Protein AF-A0A7X9PAC6-F1 (afdb_monomer_lite)

Radius of gyration: 21.92 Å; chains: 1; bounding box: 49×32×66 Å

Structure (mmCIF, N/CA/C/O backbone):
data_AF-A0A7X9PAC6-F1
#
_entry.id   AF-A0A7X9PAC6-F1
#
loop_
_atom_site.group_PDB
_atom_site.id
_atom_site.type_symbol
_atom_site.label_atom_id
_atom_site.label_alt_id
_atom_site.label_comp_id
_atom_site.label_asym_id
_atom_site.label_entity_id
_atom_site.label_seq_id
_atom_site.pdbx_PDB_ins_code
_atom_site.Cartn_x
_atom_site.Cartn_y
_atom_site.Cartn_z
_atom_site.occupancy
_atom_site.B_iso_or_equiv
_atom_site.auth_seq_id
_atom_site.auth_comp_id
_atom_site.auth_asym_id
_atom_site.auth_atom_id
_atom_site.pdbx_PDB_model_num
ATOM 1 N N . MET A 1 1 ? -3.328 -12.808 -8.694 1.00 52.53 1 MET A N 1
ATOM 2 C CA . MET A 1 1 ? -3.619 -11.699 -7.755 1.00 52.53 1 MET A CA 1
ATOM 3 C C . MET A 1 1 ? -4.083 -12.254 -6.419 1.00 52.53 1 MET A C 1
ATOM 5 O O . MET A 1 1 ? -4.987 -13.086 -6.407 1.00 52.53 1 MET A O 1
ATOM 9 N N . ALA A 1 2 ? -3.505 -11.796 -5.308 1.00 55.00 2 ALA A N 1
ATOM 10 C CA . ALA A 1 2 ? -3.966 -12.183 -3.978 1.00 55.00 2 ALA A CA 1
ATOM 11 C C . ALA A 1 2 ? -5.420 -11.725 -3.746 1.00 55.00 2 ALA A C 1
ATOM 13 O O . ALA A 1 2 ? -5.762 -10.534 -3.833 1.00 55.00 2 ALA A O 1
ATOM 14 N N . LYS A 1 3 ? -6.304 -12.692 -3.481 1.00 56.88 3 LYS A N 1
ATOM 15 C CA . LYS A 1 3 ? -7.699 -12.419 -3.126 1.00 56.88 3 LYS A CA 1
ATOM 16 C C . LYS A 1 3 ? -7.725 -11.717 -1.770 1.00 56.88 3 LYS A C 1
ATOM 18 O O . LYS A 1 3 ? -7.035 -12.138 -0.847 1.00 56.88 3 LYS A O 1
ATOM 23 N N . ALA A 1 4 ? -8.503 -10.640 -1.664 1.00 60.81 4 ALA A N 1
ATOM 24 C CA . ALA A 1 4 ? -8.704 -9.981 -0.379 1.00 60.81 4 ALA A CA 1
ATOM 25 C C . ALA A 1 4 ? -9.343 -10.978 0.591 1.00 60.81 4 ALA A C 1
ATOM 27 O O . ALA A 1 4 ? -10.323 -11.640 0.233 1.00 60.81 4 ALA A O 1
ATOM 28 N N . LYS A 1 5 ? -8.803 -11.079 1.807 1.00 58.06 5 LYS A N 1
ATOM 29 C CA . LYS A 1 5 ? -9.433 -11.886 2.853 1.00 58.06 5 LYS A CA 1
ATOM 30 C C . LYS A 1 5 ? -10.821 -11.307 3.167 1.00 58.06 5 LYS A C 1
ATOM 32 O O . LYS A 1 5 ? -10.945 -10.072 3.223 1.00 58.06 5 LYS A O 1
ATOM 37 N N . PRO A 1 6 ? -11.849 -12.153 3.376 1.00 57.88 6 PRO A N 1
ATOM 38 C CA . PRO A 1 6 ? -13.162 -11.693 3.810 1.00 57.88 6 PRO A CA 1
ATOM 39 C C . PRO A 1 6 ? -13.023 -10.824 5.059 1.00 57.88 6 PRO A C 1
ATOM 41 O O . PRO A 1 6 ? -12.302 -11.187 5.987 1.00 57.88 6 PRO A O 1
ATOM 44 N N . ILE A 1 7 ? -13.690 -9.672 5.070 1.00 63.00 7 ILE A N 1
ATOM 45 C CA . ILE A 1 7 ? -13.701 -8.802 6.245 1.00 63.00 7 ILE A CA 1
ATOM 46 C C . ILE A 1 7 ? -14.843 -9.266 7.145 1.00 63.00 7 ILE A C 1
ATOM 48 O O . ILE A 1 7 ? -15.991 -9.257 6.695 1.00 63.00 7 ILE A O 1
ATOM 52 N N . PRO A 1 8 ? -14.574 -9.646 8.402 1.00 53.72 8 PRO A N 1
ATOM 53 C CA . PRO A 1 8 ? -15.640 -9.842 9.367 1.00 53.72 8 PRO A CA 1
ATOM 54 C C . PRO A 1 8 ? -16.297 -8.487 9.664 1.00 53.72 8 PRO A C 1
ATOM 56 O O . PRO A 1 8 ? -15.621 -7.539 10.052 1.00 53.72 8 PRO A O 1
ATOM 59 N N . ALA A 1 9 ? -17.612 -8.400 9.489 1.00 55.00 9 ALA A N 1
ATOM 60 C CA . ALA A 1 9 ? -18.411 -7.239 9.868 1.00 55.00 9 ALA A CA 1
ATOM 61 C C . ALA A 1 9 ? -19.485 -7.667 10.870 1.00 55.00 9 ALA A C 1
ATOM 63 O O . ALA A 1 9 ? -20.028 -8.771 10.775 1.00 55.00 9 ALA A O 1
ATOM 64 N N . CYS A 1 10 ? -19.808 -6.789 11.817 1.00 55.12 10 CYS A N 1
ATOM 65 C CA . CYS A 1 10 ? -20.882 -7.011 12.775 1.00 55.12 10 CYS A CA 1
ATOM 66 C C . CYS A 1 10 ? -21.942 -5.925 12.563 1.00 55.12 10 CYS A C 1
ATOM 68 O O . CYS A 1 10 ? -21.772 -4.821 13.074 1.00 55.12 10 CYS A O 1
ATOM 70 N N . PRO A 1 11 ? -23.045 -6.195 11.837 1.00 56.81 11 PRO A N 1
ATOM 71 C CA . PRO A 1 11 ? -24.046 -5.172 11.510 1.00 56.81 11 PRO A CA 1
ATOM 72 C C . PRO A 1 11 ? -24.658 -4.468 12.726 1.00 56.81 11 PRO A C 1
ATOM 74 O O . PRO A 1 11 ? -25.179 -3.368 12.605 1.00 56.81 11 PRO A O 1
ATOM 77 N N . SER A 1 12 ? -24.613 -5.105 13.896 1.00 52.19 12 SER A N 1
ATOM 78 C CA . SER A 1 12 ? -25.087 -4.527 15.152 1.00 52.19 12 SER A CA 1
ATOM 79 C C . SER A 1 12 ? -24.028 -3.705 15.899 1.00 52.19 12 SER A C 1
ATOM 81 O O . SER A 1 12 ? -24.381 -2.989 16.826 1.00 52.19 12 SER A O 1
ATOM 83 N N . ALA A 1 13 ? -22.745 -3.806 15.546 1.00 56.56 13 ALA A N 1
ATOM 84 C CA . ALA A 1 13 ? -21.683 -3.074 16.230 1.00 56.56 13 ALA A CA 1
ATOM 85 C C . ALA A 1 13 ? -21.656 -1.579 15.839 1.00 56.56 13 ALA A C 1
ATOM 87 O O . ALA A 1 13 ? -22.067 -1.228 14.728 1.00 56.56 13 ALA A O 1
ATOM 88 N N . PRO A 1 14 ? -21.130 -0.700 16.713 1.00 67.81 14 PRO A N 1
ATOM 89 C CA . PRO A 1 14 ? -20.920 0.712 16.396 1.00 67.81 14 PRO A CA 1
ATOM 90 C C . PRO A 1 14 ? -20.069 0.923 15.136 1.00 67.81 14 PRO A C 1
ATOM 92 O O . PRO A 1 14 ? -19.212 0.098 14.805 1.00 67.81 14 PRO A O 1
ATOM 95 N N . LEU A 1 15 ? -20.261 2.062 14.458 1.00 78.44 15 LEU A N 1
ATOM 96 C CA . LEU A 1 15 ? -19.534 2.403 13.228 1.00 78.44 15 LEU A CA 1
ATOM 97 C C . LEU A 1 15 ? -18.015 2.319 13.415 1.00 78.44 15 LEU A C 1
ATOM 99 O O . LEU A 1 15 ? -17.342 1.723 12.584 1.00 78.44 15 LEU A O 1
ATOM 103 N N . ALA A 1 16 ? -17.485 2.843 14.520 1.00 72.69 16 ALA A N 1
ATOM 104 C CA . ALA A 1 16 ? -16.049 2.834 14.779 1.00 72.69 16 ALA A CA 1
ATOM 105 C C . ALA A 1 16 ? -15.472 1.412 14.937 1.00 72.69 16 ALA A C 1
ATOM 107 O O . ALA A 1 16 ? -14.394 1.113 14.428 1.00 72.69 16 ALA A O 1
ATOM 108 N N . VAL A 1 17 ? -16.231 0.485 15.534 1.00 67.25 17 VAL A N 1
ATOM 109 C CA . VAL A 1 17 ? -15.859 -0.941 15.588 1.00 67.25 17 VAL A CA 1
ATOM 110 C C . VAL A 1 17 ? -15.871 -1.551 14.184 1.00 67.25 17 VAL A C 1
ATOM 112 O O . VAL A 1 17 ? -14.936 -2.251 13.800 1.00 67.25 17 VAL A O 1
ATOM 115 N N . ASN A 1 18 ? -16.901 -1.256 13.387 1.00 74.44 18 ASN A N 1
ATOM 116 C CA . ASN A 1 18 ? -17.000 -1.724 12.002 1.00 74.44 18 ASN A CA 1
ATOM 117 C C . ASN A 1 18 ? -15.999 -1.052 11.046 1.00 74.44 18 ASN A C 1
ATOM 119 O O . ASN A 1 18 ? -15.763 -1.590 9.967 1.00 74.44 18 ASN A O 1
ATOM 123 N N . ALA A 1 19 ? -15.389 0.068 11.437 1.00 83.81 19 ALA A N 1
ATOM 124 C CA . ALA A 1 19 ? -14.285 0.710 10.734 1.00 83.81 19 ALA A CA 1
ATOM 125 C C . ALA A 1 19 ? -12.938 0.051 11.061 1.00 83.81 19 ALA A C 1
ATOM 127 O O . ALA A 1 19 ? -12.156 -0.249 10.160 1.00 83.81 19 ALA A O 1
ATOM 128 N N . ALA A 1 20 ? -12.672 -0.238 12.338 1.00 78.50 20 ALA A N 1
ATOM 129 C CA . ALA A 1 20 ? -11.392 -0.793 12.771 1.00 78.50 20 ALA A CA 1
ATOM 130 C C . ALA A 1 20 ? -11.073 -2.141 12.103 1.00 78.50 20 ALA A C 1
ATOM 132 O O . ALA A 1 20 ? -9.964 -2.354 11.614 1.00 78.50 20 ALA A O 1
ATOM 133 N N . LEU A 1 21 ? -12.057 -3.041 12.019 1.00 74.50 21 LEU A N 1
ATOM 134 C CA . LEU A 1 21 ? -11.884 -4.382 11.445 1.00 74.50 21 LEU A CA 1
ATOM 135 C C . LEU A 1 21 ? -11.356 -4.375 9.994 1.00 74.50 21 LEU A C 1
ATOM 137 O O . LEU A 1 21 ? -10.319 -4.999 9.744 1.00 74.50 21 LEU A O 1
ATOM 141 N N . PRO A 1 22 ? -12.005 -3.698 9.023 1.00 81.88 22 PRO A N 1
ATOM 142 C CA . PRO A 1 22 ? -11.507 -3.633 7.655 1.00 81.88 22 PRO A CA 1
ATOM 143 C C . PRO A 1 22 ? -10.159 -2.917 7.553 1.00 81.88 22 PRO A C 1
ATOM 145 O O . PRO A 1 22 ? -9.313 -3.380 6.790 1.00 81.88 22 PRO A O 1
ATOM 148 N N . ILE A 1 23 ? -9.926 -1.840 8.313 1.00 86.38 23 ILE A N 1
ATOM 149 C CA . ILE A 1 23 ? -8.649 -1.107 8.281 1.00 86.38 23 ILE A CA 1
ATOM 150 C C . ILE A 1 23 ? -7.503 -2.027 8.693 1.00 86.38 23 ILE A C 1
ATOM 152 O O . ILE A 1 23 ? -6.518 -2.157 7.968 1.00 86.38 23 ILE A O 1
ATOM 156 N N . LEU A 1 24 ? -7.651 -2.717 9.824 1.00 79.31 24 LEU A N 1
ATOM 157 C CA . LEU A 1 24 ? -6.618 -3.593 10.367 1.00 79.31 24 LEU A CA 1
ATOM 158 C C . LEU A 1 24 ? -6.384 -4.814 9.473 1.00 79.31 24 LEU A C 1
ATOM 160 O O . LEU A 1 24 ? -5.238 -5.194 9.233 1.00 79.31 24 LEU A O 1
ATOM 164 N N . ALA A 1 25 ? -7.452 -5.390 8.912 1.00 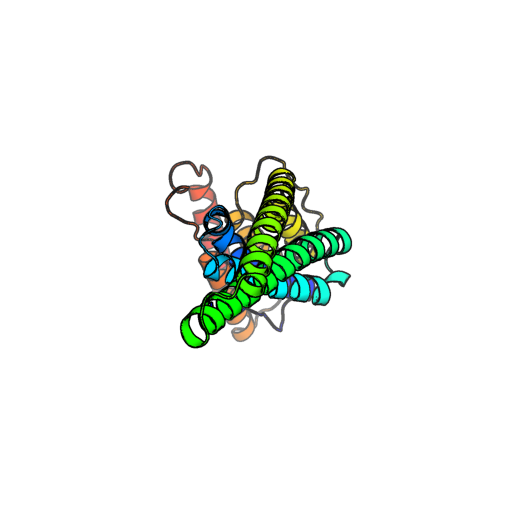77.50 25 ALA A N 1
ATOM 165 C CA . ALA A 1 25 ? -7.338 -6.479 7.947 1.00 77.50 25 ALA A CA 1
ATOM 166 C C . ALA A 1 25 ? -6.590 -6.043 6.675 1.00 77.50 25 ALA A C 1
ATOM 168 O O . ALA A 1 25 ? -5.730 -6.770 6.183 1.00 77.50 25 ALA A O 1
ATOM 169 N N . ARG A 1 26 ? -6.880 -4.847 6.145 1.00 85.75 26 ARG A N 1
ATOM 170 C CA . ARG A 1 26 ? -6.192 -4.314 4.958 1.00 85.75 26 ARG A CA 1
ATOM 171 C C . ARG A 1 26 ? -4.755 -3.903 5.233 1.00 85.75 26 ARG A C 1
ATOM 173 O O . ARG A 1 26 ? -3.909 -4.101 4.366 1.00 85.75 26 ARG A O 1
ATOM 180 N N . LEU A 1 27 ? -4.476 -3.391 6.426 1.00 85.00 27 LEU A N 1
ATOM 181 C CA . LEU A 1 27 ? -3.117 -3.115 6.869 1.00 85.00 27 LEU A CA 1
ATOM 182 C C . LEU A 1 27 ? -2.310 -4.414 6.938 1.00 85.00 27 LEU A C 1
ATOM 184 O O . LEU A 1 27 ? -1.235 -4.483 6.357 1.00 85.00 27 LEU A O 1
ATOM 188 N N . SER A 1 28 ? -2.854 -5.463 7.560 1.00 76.75 28 SER A N 1
ATOM 189 C CA . SER A 1 28 ? -2.221 -6.789 7.599 1.00 76.75 28 SER A CA 1
ATOM 190 C C . SER A 1 28 ? -1.965 -7.351 6.195 1.00 76.75 28 SER A C 1
ATOM 192 O O . SER A 1 28 ? -0.854 -7.796 5.911 1.00 76.75 28 SER A O 1
ATOM 194 N N . ASP A 1 29 ? -2.948 -7.268 5.290 1.00 80.44 29 ASP A N 1
ATOM 195 C CA . ASP A 1 29 ? -2.789 -7.724 3.903 1.00 80.44 29 ASP A CA 1
ATOM 196 C C . ASP A 1 29 ? -1.656 -6.982 3.169 1.00 80.44 29 ASP A C 1
ATOM 198 O O . ASP A 1 29 ? -0.958 -7.589 2.363 1.00 80.44 29 ASP A O 1
ATOM 202 N N . MET A 1 30 ? -1.469 -5.683 3.423 1.00 85.75 30 MET A N 1
ATOM 203 C CA . MET A 1 30 ? -0.379 -4.900 2.831 1.00 85.75 30 MET A CA 1
ATOM 204 C C . MET A 1 30 ? 0.979 -5.230 3.464 1.00 85.75 30 MET A C 1
ATOM 206 O O . MET A 1 30 ? 1.961 -5.396 2.744 1.00 85.75 30 MET A O 1
ATOM 210 N N . LEU A 1 31 ? 1.036 -5.362 4.793 1.00 82.88 31 LEU A N 1
ATOM 211 C CA . LEU A 1 31 ? 2.271 -5.664 5.526 1.00 82.88 31 LEU A CA 1
ATOM 212 C C . LEU A 1 31 ? 2.820 -7.059 5.230 1.00 82.88 31 LEU A C 1
ATOM 214 O O . LEU A 1 31 ? 4.025 -7.258 5.338 1.00 82.88 31 LEU A O 1
ATOM 218 N N . ALA A 1 32 ? 1.980 -7.993 4.779 1.00 80.44 32 ALA A N 1
ATOM 219 C CA . ALA A 1 32 ? 2.418 -9.309 4.318 1.00 80.44 32 ALA A CA 1
ATOM 220 C C . ALA A 1 32 ? 3.453 -9.254 3.174 1.00 80.44 32 ALA A C 1
ATOM 222 O O . ALA A 1 32 ? 4.149 -10.237 2.939 1.00 80.44 32 ALA A O 1
ATOM 223 N N . TYR A 1 33 ? 3.567 -8.120 2.472 1.00 86.69 33 TYR A N 1
ATOM 224 C CA . TYR A 1 33 ? 4.558 -7.909 1.415 1.00 86.69 33 TYR A CA 1
ATOM 225 C C . TYR A 1 33 ? 5.802 -7.139 1.879 1.00 86.69 33 TYR A C 1
ATOM 227 O O . TYR A 1 33 ? 6.722 -6.988 1.084 1.00 86.69 33 TYR A O 1
ATOM 235 N N . SER A 1 34 ? 5.862 -6.665 3.131 1.00 82.00 34 SER A N 1
ATOM 236 C CA . SER A 1 34 ? 6.892 -5.726 3.615 1.00 82.00 34 SER A CA 1
ATOM 237 C C . SER A 1 34 ? 8.328 -6.205 3.381 1.00 82.00 34 SER A C 1
ATOM 239 O O . SER A 1 34 ? 9.183 -5.407 3.000 1.00 82.00 34 SER A O 1
ATOM 241 N N . ASP A 1 35 ? 8.596 -7.497 3.575 1.00 80.50 35 ASP A N 1
ATOM 242 C CA . ASP A 1 35 ? 9.931 -8.061 3.343 1.00 80.50 35 ASP A CA 1
ATOM 243 C C . ASP A 1 35 ? 10.153 -8.440 1.880 1.00 80.50 35 ASP A C 1
ATOM 245 O O . ASP A 1 35 ? 11.256 -8.292 1.357 1.00 80.50 35 ASP A O 1
ATOM 249 N N . LEU A 1 36 ? 9.092 -8.867 1.192 1.00 84.75 36 LEU A N 1
ATOM 250 C CA . LEU A 1 36 ? 9.145 -9.272 -0.213 1.00 84.75 36 LEU A CA 1
ATOM 251 C C . LEU A 1 36 ? 9.497 -8.095 -1.127 1.00 84.75 36 LEU A C 1
ATOM 253 O O . LEU A 1 36 ? 10.258 -8.257 -2.076 1.00 84.75 36 LEU A O 1
ATOM 257 N N . VAL A 1 37 ? 8.991 -6.900 -0.818 1.00 86.88 37 VAL A N 1
ATOM 258 C CA . VAL A 1 37 ? 9.238 -5.690 -1.617 1.00 86.88 37 VAL A CA 1
ATOM 259 C C . VAL A 1 37 ? 10.625 -5.083 -1.430 1.00 86.88 37 VAL A C 1
ATOM 261 O O . VAL A 1 37 ? 10.911 -4.068 -2.055 1.00 86.88 37 VAL A O 1
ATOM 264 N N . ARG A 1 38 ? 11.484 -5.675 -0.585 1.00 91.00 38 ARG A N 1
ATOM 265 C CA . ARG A 1 38 ? 12.899 -5.283 -0.463 1.00 91.00 38 ARG A CA 1
ATOM 266 C C . ARG A 1 38 ? 13.762 -5.837 -1.596 1.00 91.00 38 ARG A C 1
ATOM 268 O O . ARG A 1 38 ? 14.878 -5.354 -1.792 1.00 91.00 38 ARG A O 1
ATOM 275 N N . ASP A 1 39 ? 13.253 -6.815 -2.340 1.00 90.81 39 ASP A N 1
ATOM 276 C CA . ASP A 1 39 ? 13.892 -7.358 -3.533 1.00 90.81 39 ASP A CA 1
ATOM 277 C C . ASP A 1 39 ? 13.277 -6.723 -4.801 1.00 90.81 39 ASP A C 1
ATOM 279 O O . ASP A 1 39 ? 12.116 -6.998 -5.130 1.00 90.81 39 ASP A O 1
ATOM 283 N N . PRO A 1 40 ? 14.034 -5.901 -5.556 1.00 90.06 40 PRO A N 1
ATOM 284 C CA . PRO A 1 40 ? 13.522 -5.236 -6.752 1.00 90.06 40 PRO A CA 1
ATOM 285 C C . PRO A 1 40 ? 13.128 -6.208 -7.870 1.00 90.06 40 PRO A C 1
ATOM 287 O O . PRO A 1 40 ? 12.382 -5.800 -8.762 1.00 90.06 40 PRO A O 1
ATOM 290 N N . ALA A 1 41 ? 13.597 -7.461 -7.853 1.00 90.12 41 ALA A N 1
ATOM 291 C CA . ALA A 1 41 ? 13.238 -8.473 -8.846 1.00 90.12 41 ALA A CA 1
ATOM 292 C C . ALA A 1 41 ? 11.830 -9.056 -8.621 1.00 90.12 41 ALA A C 1
ATOM 294 O O . ALA A 1 41 ? 11.264 -9.696 -9.511 1.00 90.12 41 ALA A O 1
ATOM 295 N N . ARG A 1 42 ? 11.215 -8.811 -7.457 1.00 92.75 42 ARG A N 1
ATOM 296 C CA . ARG A 1 42 ? 9.877 -9.303 -7.093 1.00 92.75 42 ARG A CA 1
ATOM 297 C C . ARG A 1 42 ? 8.754 -8.442 -7.681 1.00 92.75 42 ARG A C 1
ATOM 299 O O . ARG A 1 42 ? 7.864 -7.978 -6.972 1.00 92.75 42 ARG A O 1
ATOM 306 N N . VAL A 1 43 ? 8.753 -8.266 -9.003 1.00 93.12 43 VAL A N 1
ATOM 307 C CA . VAL A 1 43 ? 7.779 -7.445 -9.757 1.00 93.12 43 VAL A CA 1
ATOM 308 C C . VAL A 1 43 ? 6.323 -7.775 -9.394 1.00 93.12 43 VAL A C 1
ATOM 310 O O . VAL A 1 43 ? 5.505 -6.889 -9.147 1.00 93.12 43 VAL A O 1
ATOM 313 N N . GLN A 1 44 ? 5.985 -9.065 -9.306 1.00 93.25 44 GLN A N 1
ATOM 314 C CA . GLN A 1 44 ? 4.622 -9.503 -8.980 1.00 93.25 44 GLN A CA 1
ATOM 315 C C . GLN A 1 44 ? 4.221 -9.199 -7.529 1.00 93.25 44 GLN A C 1
ATOM 317 O O . GLN A 1 44 ? 3.047 -8.915 -7.265 1.00 93.25 44 GLN A O 1
ATOM 322 N N . ASP A 1 45 ? 5.170 -9.228 -6.591 1.00 92.94 45 ASP A N 1
ATOM 323 C CA . ASP A 1 45 ? 4.914 -8.902 -5.186 1.00 92.94 45 ASP A CA 1
ATOM 324 C C . ASP A 1 45 ? 4.793 -7.384 -4.991 1.00 92.94 45 ASP A C 1
ATOM 326 O O . ASP A 1 45 ? 3.884 -6.945 -4.291 1.00 92.94 45 ASP A O 1
ATOM 330 N N . LEU A 1 46 ? 5.595 -6.573 -5.697 1.00 94.62 46 LEU A N 1
ATOM 331 C CA . LEU A 1 46 ? 5.436 -5.110 -5.760 1.00 94.62 46 LEU A CA 1
ATOM 332 C C . LEU A 1 46 ? 4.054 -4.718 -6.305 1.00 94.62 46 LEU A C 1
ATOM 334 O O . LEU A 1 46 ? 3.330 -3.925 -5.696 1.00 94.62 46 LEU A O 1
ATOM 338 N N . HIS A 1 47 ? 3.627 -5.343 -7.406 1.00 95.12 47 HIS A N 1
ATOM 339 C CA . HIS A 1 47 ? 2.283 -5.153 -7.951 1.00 95.12 47 HIS A CA 1
ATOM 340 C C . HIS A 1 47 ? 1.184 -5.599 -6.967 1.00 95.12 47 HIS A C 1
ATOM 342 O O . HIS A 1 47 ? 0.156 -4.932 -6.809 1.00 95.12 47 HIS A O 1
ATOM 348 N N . SER A 1 48 ? 1.394 -6.711 -6.258 1.00 93.38 48 SER A N 1
ATOM 349 C CA . SER A 1 48 ? 0.440 -7.207 -5.260 1.00 93.38 48 SER A CA 1
ATOM 350 C C . SER A 1 48 ? 0.344 -6.284 -4.041 1.00 93.38 48 SER A C 1
ATOM 352 O O . SER A 1 48 ? -0.770 -5.988 -3.591 1.00 93.38 48 SER A O 1
ATOM 354 N N . MET A 1 49 ? 1.471 -5.745 -3.567 1.00 94.81 49 MET A N 1
ATOM 355 C CA . MET A 1 49 ? 1.513 -4.726 -2.519 1.00 94.81 49 MET A CA 1
ATOM 356 C C . MET A 1 49 ? 0.793 -3.454 -2.960 1.00 94.81 49 MET A C 1
ATOM 358 O O . MET A 1 49 ? 0.006 -2.913 -2.186 1.00 94.81 49 MET A O 1
ATOM 362 N N . ARG A 1 50 ? 0.967 -3.007 -4.212 1.00 96.50 50 ARG A N 1
ATOM 363 C CA . ARG A 1 50 ? 0.229 -1.860 -4.765 1.00 96.50 50 ARG A CA 1
ATOM 364 C C . ARG A 1 50 ? -1.282 -2.052 -4.652 1.00 96.50 50 ARG A C 1
ATOM 366 O O . ARG A 1 50 ? -1.998 -1.154 -4.206 1.00 96.50 50 ARG A O 1
ATOM 373 N N . ILE A 1 51 ? -1.783 -3.230 -5.026 1.00 95.88 51 ILE A N 1
ATOM 374 C CA . ILE A 1 51 ? -3.211 -3.559 -4.916 1.00 95.88 51 ILE A CA 1
ATOM 375 C C . ILE A 1 51 ? -3.657 -3.569 -3.448 1.00 95.88 51 ILE A C 1
ATOM 377 O O . ILE A 1 51 ? -4.722 -3.031 -3.128 1.00 95.88 51 ILE A O 1
ATOM 381 N N . ALA A 1 52 ? -2.869 -4.169 -2.552 1.00 90.94 52 ALA A N 1
ATOM 382 C CA . ALA A 1 52 ? -3.167 -4.197 -1.122 1.00 90.94 52 ALA A CA 1
ATOM 383 C C . ALA A 1 52 ? -3.197 -2.780 -0.520 1.00 90.94 52 ALA A C 1
ATOM 385 O O . ALA A 1 52 ? -4.160 -2.422 0.160 1.00 90.94 52 ALA A O 1
ATOM 386 N N . GLY A 1 53 ? -2.221 -1.941 -0.867 1.00 95.25 53 GLY A N 1
ATOM 387 C CA . GLY A 1 53 ? -2.156 -0.537 -0.479 1.00 95.25 53 GLY A CA 1
ATOM 388 C C . GLY A 1 53 ? -3.360 0.254 -0.979 1.00 95.25 53 GLY A C 1
ATOM 389 O O . GLY A 1 53 ? -3.988 0.959 -0.190 1.00 95.25 53 GLY A O 1
ATOM 390 N N . LYS A 1 54 ? -3.756 0.089 -2.250 1.00 96.62 54 LYS A N 1
ATOM 391 C CA . LYS A 1 54 ? -4.967 0.714 -2.817 1.00 96.62 54 LYS A CA 1
ATOM 392 C C . LYS A 1 54 ? -6.212 0.372 -1.999 1.00 96.62 54 LYS A C 1
ATOM 394 O O . LYS A 1 54 ? -6.978 1.263 -1.639 1.00 96.62 54 LYS A O 1
ATOM 399 N N . ARG A 1 55 ? -6.383 -0.908 -1.650 1.00 94.88 55 ARG A N 1
ATOM 400 C CA . ARG A 1 55 ? -7.490 -1.371 -0.798 1.00 94.88 55 ARG A CA 1
ATOM 401 C C . ARG A 1 55 ? -7.436 -0.744 0.596 1.00 94.88 55 ARG A C 1
ATOM 403 O O . ARG A 1 55 ? -8.483 -0.349 1.103 1.00 94.88 55 ARG A O 1
ATOM 410 N N . LEU A 1 56 ? -6.251 -0.633 1.199 1.00 94.50 56 LEU A N 1
ATOM 411 C CA . LEU A 1 56 ? -6.075 0.030 2.491 1.00 94.50 56 LEU A CA 1
ATOM 412 C C . LEU A 1 56 ? -6.461 1.512 2.422 1.00 94.50 56 LEU A C 1
ATOM 414 O O . LEU A 1 56 ? -7.288 1.944 3.218 1.00 94.50 56 LEU A O 1
ATOM 418 N N . ARG A 1 57 ? -5.949 2.270 1.444 1.00 97.06 57 ARG A N 1
ATOM 419 C CA . ARG A 1 57 ? -6.275 3.700 1.289 1.00 97.06 57 ARG A CA 1
ATOM 420 C C . ARG A 1 57 ? -7.768 3.931 1.135 1.00 97.06 57 ARG A C 1
ATOM 422 O O . ARG A 1 57 ? -8.313 4.745 1.862 1.00 97.06 57 ARG A O 1
ATOM 429 N N . TYR A 1 58 ? -8.430 3.186 0.252 1.00 96.50 58 TYR A N 1
ATOM 430 C CA . TYR A 1 58 ? -9.877 3.323 0.066 1.00 96.50 58 TYR A CA 1
ATOM 431 C C . TYR A 1 58 ? -10.662 2.962 1.324 1.00 96.50 58 TYR A C 1
ATOM 433 O O . TYR A 1 58 ? -11.684 3.571 1.612 1.00 96.50 58 TYR A O 1
ATOM 441 N N . THR A 1 59 ? -10.169 2.003 2.106 1.00 94.31 59 THR A N 1
ATOM 442 C CA . THR A 1 59 ? -10.783 1.666 3.393 1.00 94.31 59 THR A CA 1
ATOM 443 C C . THR A 1 59 ? -10.638 2.818 4.391 1.00 94.31 59 THR A C 1
ATOM 445 O O . THR A 1 59 ? -11.619 3.195 5.023 1.00 94.31 59 THR A O 1
ATOM 448 N N . ILE A 1 60 ? -9.446 3.410 4.505 1.00 95.69 60 ILE A N 1
ATOM 449 C CA . ILE A 1 60 ? -9.203 4.584 5.360 1.00 95.69 60 ILE A CA 1
ATOM 450 C C . ILE A 1 60 ? -10.055 5.773 4.901 1.00 95.69 60 ILE A C 1
ATOM 452 O O . ILE A 1 60 ? -10.618 6.469 5.733 1.00 95.69 60 ILE A O 1
ATOM 456 N N . GLU A 1 61 ? -10.188 5.988 3.593 1.00 96.44 61 GLU A N 1
ATOM 457 C CA . GLU A 1 61 ? -10.970 7.082 3.008 1.00 96.44 61 GLU A CA 1
ATOM 458 C C . GLU A 1 61 ? -12.455 6.975 3.379 1.00 96.44 61 GLU A C 1
ATOM 460 O O . GLU A 1 61 ? -13.039 7.943 3.869 1.00 96.44 61 GLU A O 1
ATOM 465 N N . VAL A 1 62 ? -13.035 5.776 3.247 1.00 95.25 62 VAL A N 1
ATOM 466 C CA . VAL A 1 62 ? -14.426 5.483 3.639 1.00 95.25 62 VAL A CA 1
ATOM 467 C C . VAL A 1 62 ? -14.673 5.746 5.127 1.00 95.25 62 VAL A C 1
ATOM 469 O O . VAL A 1 62 ? -15.738 6.239 5.490 1.00 95.25 62 VAL A O 1
ATOM 472 N N . PHE A 1 63 ? -13.702 5.439 5.989 1.00 93.00 63 PHE A N 1
ATOM 473 C CA . PHE A 1 63 ? -13.817 5.584 7.445 1.00 93.00 63 PHE A CA 1
ATOM 474 C C . PHE A 1 63 ? -13.070 6.801 8.004 1.00 93.00 63 PHE A C 1
ATOM 476 O O . PHE A 1 63 ? -12.803 6.881 9.201 1.00 93.00 63 PHE A O 1
ATOM 483 N N . SER A 1 64 ? -12.748 7.772 7.153 1.00 92.88 64 SER A N 1
ATOM 484 C CA . SER A 1 64 ? -11.948 8.942 7.529 1.00 92.88 64 SER A CA 1
ATOM 485 C C . SER A 1 64 ? -12.598 9.786 8.627 1.00 92.88 64 SER A C 1
ATOM 487 O O . SER A 1 64 ? -11.886 10.357 9.447 1.00 92.88 64 SER A O 1
ATOM 489 N N . SER A 1 65 ? -13.933 9.812 8.687 1.00 90.06 65 SER A N 1
ATOM 490 C CA . SER A 1 65 ? -14.713 10.560 9.681 1.00 90.06 65 SER A CA 1
ATOM 491 C C . SER A 1 65 ? -14.655 9.992 11.100 1.00 90.06 65 SER A C 1
ATOM 493 O O . SER A 1 65 ? -15.028 10.694 12.036 1.00 90.06 65 SER A O 1
ATOM 495 N N . VAL A 1 66 ? -14.218 8.740 11.271 1.00 86.25 66 VAL A N 1
ATOM 496 C CA . VAL A 1 66 ? -14.065 8.100 12.590 1.00 86.25 66 VAL A CA 1
ATOM 497 C C . VAL A 1 66 ? -12.605 7.892 12.982 1.00 86.25 66 VAL A C 1
ATOM 499 O O . VAL A 1 66 ? -12.341 7.423 14.081 1.00 86.25 66 VAL A O 1
ATOM 502 N N . LEU A 1 67 ? -11.662 8.204 12.090 1.00 84.62 67 LEU A N 1
ATOM 503 C CA . LEU A 1 67 ? -10.230 8.050 12.318 1.00 84.62 67 LEU A CA 1
ATOM 504 C C . LEU A 1 67 ? -9.580 9.400 12.596 1.00 84.62 67 LEU A C 1
ATOM 506 O O . LEU A 1 67 ? -9.481 10.250 11.706 1.00 84.62 67 LEU A O 1
ATOM 510 N N . ASP A 1 68 ? -9.019 9.539 13.789 1.00 80.25 68 ASP A N 1
ATOM 511 C CA . ASP A 1 68 ? -8.157 10.670 14.106 1.00 80.25 68 ASP A CA 1
ATOM 512 C C . ASP A 1 68 ? -6.871 10.606 13.272 1.00 80.25 68 ASP A C 1
ATOM 514 O O . ASP A 1 68 ? -6.242 9.548 13.139 1.00 80.25 68 ASP A O 1
ATOM 518 N N . GLY A 1 69 ? -6.483 11.743 12.688 1.00 85.25 69 GLY A N 1
ATOM 519 C CA . GLY A 1 69 ? -5.293 11.843 11.836 1.00 85.25 69 GLY A CA 1
ATOM 520 C C . GLY A 1 69 ? -5.422 11.129 10.484 1.00 85.25 69 GLY A C 1
ATOM 521 O O . GLY A 1 69 ? -4.411 10.815 9.855 1.00 85.25 69 GLY A O 1
ATOM 522 N N . SER A 1 70 ? -6.647 10.861 10.010 1.00 91.75 70 SER A N 1
ATOM 523 C CA . SER A 1 70 ? -6.892 10.181 8.728 1.00 91.75 70 SER A CA 1
ATOM 524 C C . SER A 1 70 ? -6.197 10.841 7.532 1.00 91.75 70 SER A C 1
ATOM 526 O O . SER A 1 70 ? -5.718 10.130 6.646 1.00 91.75 70 SER A O 1
ATOM 528 N N . SER A 1 71 ? -6.057 12.171 7.527 1.00 94.50 71 SER A N 1
ATOM 529 C CA . SER A 1 71 ? -5.325 12.923 6.497 1.00 94.50 71 SER A CA 1
ATOM 530 C C . SER A 1 71 ? -3.880 12.458 6.336 1.00 94.50 71 SER A C 1
ATOM 532 O O . SER A 1 71 ? -3.414 12.277 5.212 1.00 94.50 71 SER A O 1
ATOM 534 N N . ASP A 1 72 ? -3.181 12.214 7.441 1.00 94.44 72 ASP A N 1
ATOM 535 C CA . ASP A 1 72 ? -1.757 11.878 7.427 1.00 94.44 72 ASP A CA 1
ATOM 536 C C . ASP A 1 72 ? -1.550 10.472 6.867 1.00 94.44 72 ASP A C 1
ATOM 538 O O . ASP A 1 72 ? -0.679 10.245 6.023 1.00 94.44 72 ASP A O 1
ATOM 542 N N . PHE A 1 73 ? -2.418 9.535 7.263 1.00 95.38 73 PHE A N 1
ATOM 543 C CA . PHE A 1 73 ? -2.422 8.185 6.709 1.00 95.38 73 PHE A CA 1
ATOM 544 C C . PHE A 1 73 ? -2.762 8.186 5.218 1.00 95.38 73 PHE A C 1
ATOM 546 O O . PHE A 1 73 ? -2.107 7.491 4.443 1.00 95.38 73 PHE A O 1
ATOM 553 N N . LEU A 1 74 ? -3.757 8.969 4.793 1.00 97.44 74 LEU A N 1
ATOM 554 C CA . LEU A 1 74 ? -4.143 9.069 3.385 1.00 97.44 74 LEU A CA 1
ATOM 555 C C . LEU A 1 74 ? -3.029 9.679 2.530 1.00 97.44 74 LEU A C 1
ATOM 557 O O . LEU A 1 74 ? -2.758 9.158 1.447 1.00 97.44 74 LEU A O 1
ATOM 561 N N . ASN A 1 75 ? -2.357 10.722 3.019 1.00 97.25 75 ASN A N 1
ATOM 562 C CA . ASN A 1 75 ? -1.242 11.366 2.326 1.00 97.25 75 ASN A CA 1
ATOM 563 C C . ASN A 1 75 ? -0.054 10.414 2.158 1.00 97.25 75 ASN A C 1
ATOM 565 O O . ASN A 1 75 ? 0.451 10.254 1.046 1.00 97.25 75 ASN A O 1
ATOM 569 N N . LEU A 1 76 ? 0.343 9.719 3.229 1.00 97.06 76 LEU A N 1
ATOM 570 C CA . LEU A 1 76 ? 1.389 8.697 3.162 1.00 97.06 76 LEU A CA 1
ATOM 571 C C . LEU A 1 76 ? 1.010 7.574 2.186 1.00 97.06 76 LEU A C 1
ATOM 573 O O . LEU A 1 76 ? 1.801 7.192 1.324 1.00 97.06 76 LEU A O 1
ATOM 577 N N . MET A 1 77 ? -0.215 7.056 2.290 1.00 97.25 77 MET A N 1
ATOM 578 C CA . MET A 1 77 ? -0.677 5.969 1.431 1.00 97.25 77 MET A CA 1
ATOM 579 C C . MET A 1 77 ? -0.780 6.378 -0.035 1.00 97.25 77 MET A C 1
ATOM 581 O O . MET A 1 77 ? -0.530 5.547 -0.906 1.00 97.25 77 MET A O 1
ATOM 585 N N . LYS A 1 78 ? -1.142 7.633 -0.316 1.00 96.88 78 LYS A N 1
ATOM 586 C CA . LYS A 1 78 ? -1.125 8.194 -1.667 1.00 96.88 78 LYS A CA 1
ATOM 587 C C . LYS A 1 78 ? 0.303 8.213 -2.210 1.00 96.88 78 LYS A C 1
ATOM 589 O O . LYS A 1 78 ? 0.544 7.617 -3.249 1.00 96.88 78 LYS A O 1
ATOM 594 N N . ARG A 1 79 ? 1.256 8.763 -1.451 1.00 97.81 79 ARG A N 1
ATOM 595 C CA . ARG A 1 79 ? 2.676 8.810 -1.831 1.00 97.81 79 ARG A CA 1
ATOM 596 C C . ARG A 1 79 ? 3.252 7.427 -2.156 1.00 97.81 79 ARG A C 1
ATOM 598 O O . ARG A 1 79 ? 3.864 7.254 -3.204 1.00 97.81 79 ARG A O 1
ATOM 605 N N . ILE A 1 80 ? 3.013 6.435 -1.294 1.00 97.19 80 ILE A N 1
ATOM 606 C CA . ILE A 1 80 ? 3.452 5.048 -1.525 1.00 97.19 80 ILE A CA 1
ATOM 607 C C . ILE A 1 80 ? 2.793 4.450 -2.779 1.00 97.19 80 ILE A C 1
ATOM 609 O O . ILE A 1 80 ? 3.444 3.739 -3.541 1.00 97.19 80 ILE A O 1
ATOM 613 N N . GLN A 1 81 ? 1.504 4.717 -3.007 1.00 96.44 81 GLN A N 1
ATOM 614 C CA . GLN A 1 81 ? 0.785 4.200 -4.176 1.00 96.44 81 GLN A CA 1
ATOM 615 C C . GLN A 1 81 ? 1.200 4.843 -5.489 1.00 96.44 81 GLN A C 1
ATOM 617 O O . GLN A 1 81 ? 1.195 4.137 -6.495 1.00 96.44 81 GLN A O 1
ATOM 622 N N . ASP A 1 82 ? 1.518 6.135 -5.477 1.00 98.06 82 ASP A N 1
ATOM 623 C CA . ASP A 1 82 ? 1.991 6.858 -6.653 1.00 98.06 82 ASP A CA 1
ATOM 624 C C . ASP A 1 82 ? 3.323 6.237 -7.104 1.00 98.06 82 ASP A C 1
ATOM 626 O O . ASP A 1 82 ? 3.417 5.752 -8.226 1.00 98.06 82 ASP A O 1
ATOM 630 N N . LEU A 1 83 ? 4.284 6.068 -6.185 1.00 98.44 83 LEU A N 1
ATOM 631 C CA . LEU A 1 83 ? 5.572 5.420 -6.477 1.00 98.44 83 LEU A CA 1
ATOM 632 C C . LEU A 1 83 ? 5.418 3.971 -6.963 1.00 98.44 83 LEU A C 1
ATOM 634 O O 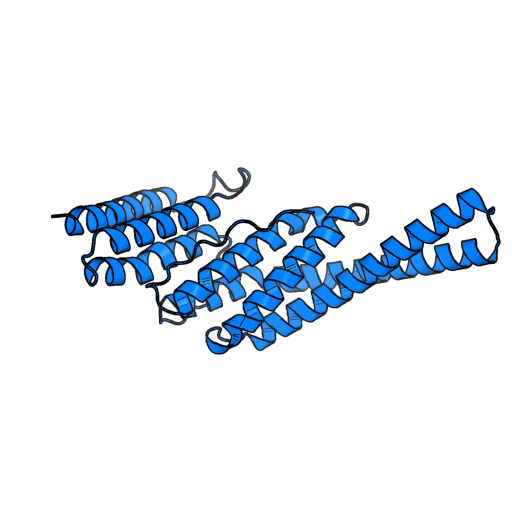. LEU A 1 83 ? 5.988 3.588 -7.981 1.00 98.44 83 LEU A O 1
ATOM 638 N N . LEU A 1 84 ? 4.609 3.155 -6.277 1.00 97.69 84 LEU A N 1
ATOM 639 C CA . LEU A 1 84 ? 4.323 1.786 -6.725 1.00 97.69 84 LEU A CA 1
ATOM 640 C C . LEU A 1 84 ? 3.582 1.747 -8.073 1.00 97.69 84 LEU A C 1
ATOM 642 O O . LEU A 1 84 ? 3.655 0.743 -8.779 1.00 97.69 84 LEU A O 1
ATOM 646 N N . GLY A 1 85 ? 2.824 2.796 -8.405 1.00 98.00 85 GLY A N 1
ATOM 647 C CA . GLY A 1 85 ? 2.170 2.979 -9.697 1.00 98.00 85 GLY A CA 1
ATOM 648 C C . GLY A 1 85 ? 3.179 3.178 -10.812 1.00 98.00 85 GLY A C 1
ATOM 649 O O . GLY A 1 85 ? 3.193 2.372 -11.733 1.00 98.00 85 GLY A O 1
ATOM 650 N N . GLU A 1 86 ? 4.062 4.158 -10.659 1.00 98.38 86 GLU A N 1
ATOM 651 C CA . GLU A 1 86 ? 5.114 4.453 -11.637 1.00 98.38 86 GLU A CA 1
ATOM 652 C C . GLU A 1 86 ? 6.051 3.247 -11.845 1.00 98.38 86 GLU A C 1
ATOM 654 O O . GLU A 1 86 ? 6.359 2.880 -12.976 1.00 98.38 86 GLU A O 1
ATOM 659 N N . ILE A 1 87 ? 6.436 2.543 -10.767 1.00 98.19 87 ILE A N 1
ATOM 660 C CA . ILE A 1 87 ? 7.229 1.299 -10.866 1.00 98.19 87 ILE A CA 1
ATOM 661 C C . ILE A 1 87 ? 6.490 0.247 -11.700 1.00 98.19 87 ILE A C 1
ATOM 663 O O . ILE A 1 87 ? 7.090 -0.396 -12.559 1.00 98.19 87 ILE A O 1
ATOM 667 N N . HIS A 1 88 ? 5.191 0.060 -11.452 1.00 97.75 88 HIS A N 1
ATOM 668 C CA . HIS A 1 88 ? 4.395 -0.919 -12.183 1.00 97.75 88 HIS A CA 1
ATOM 669 C C . HIS A 1 88 ? 4.246 -0.554 -13.663 1.00 97.75 88 HIS A C 1
ATOM 671 O O . HIS A 1 88 ? 4.335 -1.440 -14.512 1.00 97.75 88 HIS A O 1
ATOM 677 N N . ASP A 1 89 ? 4.034 0.723 -13.969 1.00 97.81 89 ASP A N 1
ATOM 678 C CA . ASP A 1 89 ? 3.900 1.204 -15.342 1.00 97.81 89 ASP A CA 1
ATOM 679 C C . ASP A 1 89 ? 5.223 1.019 -16.104 1.00 97.81 89 ASP A C 1
ATOM 681 O O . ASP A 1 89 ? 5.221 0.519 -17.234 1.00 97.81 89 ASP A O 1
ATOM 685 N N . ALA A 1 90 ? 6.360 1.280 -15.449 1.00 95.75 90 ALA A N 1
ATOM 686 C CA . ALA A 1 90 ? 7.683 0.978 -15.984 1.00 95.75 90 ALA A CA 1
ATOM 687 C C . ALA A 1 90 ? 7.903 -0.533 -16.197 1.00 95.75 90 ALA A C 1
ATOM 689 O O . ALA A 1 90 ? 8.372 -0.931 -17.262 1.00 95.75 90 ALA A O 1
ATOM 690 N N . ASP A 1 91 ? 7.522 -1.388 -15.240 1.00 96.56 91 ASP A N 1
ATOM 691 C CA . ASP A 1 91 ? 7.623 -2.851 -15.371 1.00 96.56 91 ASP A CA 1
ATOM 692 C C . ASP A 1 91 ? 6.792 -3.373 -16.565 1.00 96.56 91 ASP A C 1
ATOM 694 O O . ASP A 1 91 ? 7.246 -4.229 -17.330 1.00 96.56 91 ASP A O 1
ATOM 698 N N . VAL A 1 92 ? 5.579 -2.841 -16.762 1.00 97.00 92 VAL A N 1
ATOM 699 C CA . VAL A 1 92 ? 4.705 -3.196 -17.895 1.00 97.00 92 VAL A CA 1
ATOM 700 C C . VAL A 1 92 ? 5.298 -2.721 -19.222 1.00 97.00 92 VAL A C 1
ATOM 702 O O . VAL A 1 92 ? 5.273 -3.473 -20.201 1.00 97.00 92 VAL A O 1
ATOM 705 N N . LEU A 1 93 ? 5.844 -1.502 -19.267 1.00 94.81 93 LEU A N 1
ATOM 706 C CA . LEU A 1 93 ? 6.495 -0.966 -20.460 1.00 94.81 93 LEU A CA 1
ATOM 707 C C . LEU A 1 93 ? 7.731 -1.789 -20.836 1.00 94.81 93 LEU A C 1
ATOM 709 O O . LEU A 1 93 ? 7.851 -2.194 -21.989 1.00 94.81 93 LEU A O 1
ATOM 713 N N . GLN A 1 94 ? 8.608 -2.098 -19.878 1.00 91.81 94 GLN A N 1
ATOM 714 C CA . GLN A 1 94 ? 9.794 -2.926 -20.117 1.00 91.81 94 GLN A CA 1
ATOM 715 C C . GLN A 1 94 ? 9.412 -4.301 -20.673 1.00 91.81 94 GLN A C 1
ATOM 717 O O . GLN A 1 94 ? 9.968 -4.728 -21.683 1.00 91.81 94 GLN A O 1
ATOM 722 N N . ALA A 1 95 ? 8.422 -4.970 -20.072 1.00 92.88 95 ALA A N 1
ATOM 723 C CA . ALA A 1 95 ? 7.948 -6.269 -20.549 1.00 92.88 95 ALA A CA 1
ATOM 724 C C . ALA A 1 95 ? 7.391 -6.199 -21.982 1.00 92.88 95 ALA A C 1
ATOM 726 O O . ALA A 1 95 ? 7.594 -7.118 -22.775 1.00 92.88 95 ALA A O 1
ATOM 727 N N . ARG A 1 96 ? 6.702 -5.104 -22.323 1.00 93.94 96 ARG A N 1
ATOM 728 C CA . ARG A 1 96 ? 6.199 -4.859 -23.677 1.00 93.94 96 ARG A CA 1
ATOM 729 C C . ARG A 1 96 ? 7.333 -4.629 -24.675 1.00 93.94 96 ARG A C 1
ATOM 731 O O . ARG A 1 96 ? 7.325 -5.270 -25.716 1.00 93.94 96 ARG A O 1
ATOM 738 N N . LEU A 1 97 ? 8.301 -3.776 -24.343 1.00 89.50 97 LEU A N 1
ATOM 739 C CA . LEU A 1 97 ? 9.447 -3.485 -25.207 1.00 89.50 97 LEU A CA 1
ATOM 740 C C . LEU A 1 97 ? 10.275 -4.738 -25.491 1.00 89.50 97 LEU A C 1
ATOM 742 O O . LEU A 1 97 ? 10.615 -4.980 -26.640 1.00 89.50 97 LEU A O 1
ATOM 746 N N . ILE A 1 98 ? 10.551 -5.553 -24.469 1.00 88.81 98 ILE A N 1
ATOM 747 C CA . ILE A 1 98 ? 11.298 -6.808 -24.633 1.00 88.81 98 ILE A CA 1
ATOM 748 C C . ILE A 1 98 ? 10.573 -7.738 -25.610 1.00 88.81 98 ILE A C 1
ATOM 750 O O . ILE A 1 98 ? 11.191 -8.231 -26.547 1.00 88.81 98 ILE A O 1
ATOM 754 N N . ARG A 1 99 ? 9.257 -7.924 -25.437 1.00 91.12 99 ARG A N 1
ATOM 755 C CA . ARG A 1 99 ? 8.462 -8.755 -26.350 1.00 91.12 99 ARG A CA 1
ATOM 756 C C . ARG A 1 99 ? 8.504 -8.224 -27.784 1.00 91.12 99 ARG A C 1
ATOM 758 O O . ARG A 1 99 ? 8.755 -8.993 -28.702 1.00 91.12 99 ARG A O 1
ATOM 765 N N . ASP A 1 100 ? 8.273 -6.927 -27.968 1.00 86.88 100 ASP A N 1
ATOM 766 C CA . ASP A 1 100 ? 8.233 -6.318 -29.300 1.00 86.88 100 ASP A CA 1
ATOM 767 C C . ASP A 1 100 ? 9.626 -6.421 -29.986 1.00 86.88 100 ASP A C 1
ATOM 769 O O . ASP A 1 100 ? 9.720 -6.682 -31.183 1.00 86.88 100 ASP A O 1
ATOM 773 N N . MET A 1 101 ? 10.726 -6.325 -29.225 1.00 85.62 101 MET A N 1
ATOM 774 C CA . MET A 1 101 ? 12.100 -6.512 -29.727 1.00 85.62 101 MET A CA 1
ATOM 775 C C . MET A 1 101 ? 12.444 -7.965 -30.086 1.00 85.62 101 MET A C 1
ATOM 777 O O . MET A 1 101 ? 13.241 -8.186 -31.001 1.00 85.62 101 MET A O 1
ATOM 781 N N . ASP A 1 102 ? 11.869 -8.946 -29.388 1.00 85.62 102 ASP A N 1
ATOM 782 C CA . ASP A 1 102 ? 12.026 -10.368 -29.720 1.00 85.62 102 ASP A CA 1
ATOM 783 C C . ASP A 1 102 ? 11.305 -10.733 -31.032 1.00 85.62 102 ASP A C 1
ATOM 785 O O . ASP A 1 102 ? 11.751 -11.626 -31.753 1.00 85.62 102 ASP A O 1
ATOM 789 N N . GLU A 1 103 ? 10.218 -10.028 -31.366 1.00 85.38 103 GLU A N 1
ATOM 790 C CA . GLU A 1 103 ? 9.426 -10.242 -32.586 1.00 85.38 103 GLU A CA 1
ATOM 791 C C . GLU A 1 103 ? 9.973 -9.469 -33.800 1.00 85.38 103 GLU A C 1
ATOM 793 O O . GLU A 1 103 ? 10.092 -10.028 -34.892 1.00 85.38 103 GLU A O 1
ATOM 798 N N . GLU A 1 104 ? 10.314 -8.190 -33.623 1.00 81.56 104 GLU A N 1
ATOM 799 C CA . GLU A 1 104 ? 10.655 -7.271 -34.723 1.00 81.56 104 GLU A CA 1
ATOM 800 C C . GLU A 1 104 ? 12.166 -7.027 -34.879 1.00 81.56 104 GLU A C 1
ATOM 802 O O . GLU A 1 104 ? 12.623 -6.499 -35.898 1.00 81.56 104 GLU A O 1
ATOM 807 N N . GLY A 1 105 ? 12.962 -7.438 -33.890 1.00 80.88 105 GLY A N 1
ATOM 808 C CA . GLY A 1 105 ? 14.406 -7.255 -33.852 1.00 80.88 105 GLY A CA 1
ATOM 809 C C . GLY A 1 105 ? 14.863 -6.070 -32.994 1.00 80.88 105 GLY A C 1
ATOM 810 O O . GLY A 1 105 ? 14.138 -5.123 -32.688 1.00 80.88 105 GLY A O 1
ATOM 811 N N . TRP A 1 106 ? 16.134 -6.119 -32.599 1.00 83.19 106 TRP A N 1
ATOM 812 C CA . TRP A 1 106 ? 16.738 -5.217 -31.616 1.00 83.19 106 TRP A CA 1
ATOM 813 C C . TRP A 1 106 ? 17.130 -3.854 -32.217 1.00 83.19 106 TRP A C 1
ATOM 815 O O . TRP A 1 106 ? 18.310 -3.530 -32.358 1.00 83.19 106 TRP A O 1
ATOM 825 N N . ALA A 1 107 ? 16.133 -3.040 -32.570 1.00 87.19 107 ALA A N 1
ATOM 826 C CA . ALA A 1 107 ? 16.347 -1.699 -33.111 1.00 87.19 107 ALA A CA 1
ATOM 827 C C . ALA A 1 107 ? 17.001 -0.749 -32.074 1.00 87.19 107 ALA A C 1
ATOM 829 O O . ALA A 1 107 ? 16.571 -0.725 -30.915 1.00 87.19 107 ALA A O 1
ATOM 830 N N . PRO A 1 108 ? 17.969 0.108 -32.469 1.00 85.81 108 PRO A N 1
ATOM 831 C CA . PRO A 1 108 ? 18.676 1.000 -31.539 1.00 85.81 108 PRO A CA 1
ATOM 832 C C . PRO A 1 108 ? 17.765 1.935 -30.728 1.00 85.81 108 PRO A C 1
ATOM 834 O O . PRO A 1 108 ? 18.033 2.204 -29.561 1.00 85.81 108 PRO A O 1
ATOM 837 N N . GLY A 1 109 ? 16.664 2.412 -31.322 1.00 87.19 109 GLY A N 1
ATOM 838 C CA . GLY A 1 109 ? 15.700 3.272 -30.628 1.00 87.19 109 GLY A CA 1
ATOM 839 C C . GLY A 1 109 ? 14.963 2.556 -29.491 1.00 87.19 109 GLY A C 1
ATOM 840 O O . GLY A 1 109 ? 14.809 3.121 -28.411 1.00 87.19 109 GLY A O 1
ATOM 841 N N . LEU A 1 110 ? 14.566 1.296 -29.703 1.00 85.56 110 LEU A N 1
ATOM 842 C CA . LEU A 1 110 ? 13.911 0.478 -28.676 1.00 85.56 110 LEU A CA 1
ATOM 843 C C . LEU A 1 110 ? 14.888 0.093 -27.561 1.00 85.56 110 LEU A C 1
ATOM 845 O O . LEU A 1 110 ? 14.524 0.142 -26.389 1.00 85.56 110 LEU A O 1
ATOM 849 N N . GLN A 1 111 ? 16.146 -0.200 -27.907 1.00 84.94 111 GLN A N 1
ATOM 850 C CA . GLN A 1 111 ? 17.211 -0.431 -26.925 1.00 84.94 111 GLN A CA 1
ATOM 851 C C . GLN A 1 111 ? 17.428 0.787 -26.021 1.00 84.94 111 GLN A C 1
ATOM 853 O O . GLN A 1 111 ? 17.482 0.645 -24.800 1.00 84.94 111 GLN A O 1
ATOM 858 N N . ALA A 1 112 ? 17.531 1.982 -26.611 1.00 85.62 112 ALA A N 1
ATOM 859 C CA . ALA A 1 112 ? 17.712 3.220 -25.860 1.00 85.62 112 ALA A CA 1
ATOM 860 C C . ALA A 1 112 ? 16.515 3.506 -24.939 1.00 85.62 112 ALA A C 1
ATOM 862 O O . ALA A 1 112 ? 16.704 3.892 -23.785 1.00 85.62 112 ALA A O 1
ATOM 863 N N . LEU A 1 113 ? 15.290 3.262 -25.417 1.00 89.94 113 LEU A N 1
ATOM 864 C CA . LEU A 1 113 ? 14.082 3.408 -24.609 1.00 89.94 113 LEU A CA 1
ATOM 865 C C . LEU A 1 113 ? 14.054 2.411 -23.440 1.00 89.94 113 LEU A C 1
ATOM 867 O O . LEU A 1 113 ? 13.815 2.817 -22.306 1.00 89.94 113 LEU A O 1
ATOM 871 N N . LEU A 1 114 ? 14.370 1.134 -23.683 1.00 89.25 114 LEU A N 1
ATOM 872 C CA . LEU A 1 114 ? 14.455 0.113 -22.635 1.00 89.25 114 LEU A CA 1
ATOM 873 C C . LEU A 1 114 ? 15.489 0.490 -21.563 1.00 89.25 114 LEU A C 1
ATOM 875 O O . LEU A 1 114 ? 15.207 0.386 -20.371 1.00 89.25 114 LEU A O 1
ATOM 879 N N . GLN A 1 115 ? 16.668 0.968 -21.974 1.00 86.44 115 GLN A N 1
ATOM 880 C CA . GLN A 1 115 ? 17.702 1.447 -21.053 1.00 86.44 115 GLN A CA 1
ATOM 881 C C . GLN A 1 115 ? 17.211 2.621 -20.199 1.00 86.44 115 GLN A C 1
ATOM 883 O O . GLN A 1 115 ? 17.412 2.609 -18.985 1.00 86.44 115 GLN A O 1
ATOM 888 N N . ALA A 1 116 ? 16.539 3.604 -20.803 1.00 87.94 116 ALA A N 1
ATOM 889 C CA . ALA A 1 116 ? 15.981 4.737 -20.072 1.00 87.94 116 ALA A CA 1
ATOM 890 C C . ALA A 1 116 ? 14.948 4.282 -19.026 1.00 87.94 116 ALA A C 1
ATOM 892 O O . ALA A 1 116 ? 15.049 4.663 -17.859 1.00 87.94 116 ALA A O 1
ATOM 893 N N . THR A 1 117 ? 14.021 3.395 -19.404 1.00 90.50 117 THR A N 1
ATOM 894 C CA . THR A 1 117 ? 13.002 2.872 -18.483 1.00 90.50 117 THR A CA 1
ATOM 895 C C . THR A 1 117 ? 13.608 2.014 -17.367 1.00 90.50 117 THR A C 1
ATOM 897 O O . THR A 1 117 ? 13.096 2.025 -16.250 1.00 90.50 117 THR A O 1
ATOM 900 N N . LEU A 1 118 ? 14.704 1.284 -17.612 1.00 90.81 118 LEU A N 1
ATOM 901 C CA . LEU A 1 118 ? 15.420 0.541 -16.563 1.00 90.81 118 LEU A CA 1
ATOM 902 C C . LEU A 1 118 ? 16.029 1.477 -15.510 1.00 90.81 118 LEU A C 1
ATOM 904 O O . LEU A 1 118 ? 15.917 1.208 -14.312 1.00 90.81 118 LEU A O 1
ATOM 908 N N . VAL A 1 119 ? 16.645 2.580 -15.949 1.00 92.31 119 VAL A N 1
ATOM 909 C CA . VAL A 1 119 ? 17.228 3.595 -15.055 1.00 92.31 119 VAL A CA 1
ATOM 910 C C . VAL A 1 119 ? 16.138 4.287 -14.238 1.00 92.31 119 VAL A C 1
ATOM 912 O O . VAL A 1 119 ? 16.255 4.387 -13.016 1.00 92.31 119 VAL A O 1
ATOM 915 N N . GLU A 1 120 ? 15.057 4.711 -14.890 1.00 92.25 120 GLU A N 1
ATOM 916 C CA . GLU A 1 120 ? 13.912 5.351 -14.237 1.00 92.25 120 GLU A CA 1
ATOM 917 C C . GLU A 1 120 ? 13.268 4.433 -13.191 1.00 92.25 120 GLU A C 1
ATOM 919 O O . GLU A 1 120 ? 13.100 4.816 -12.033 1.00 92.25 120 GLU A O 1
ATOM 924 N N . ARG A 1 121 ? 13.003 3.174 -13.554 1.00 96.94 121 ARG A N 1
ATOM 925 C CA . ARG A 1 121 ? 12.423 2.173 -12.652 1.00 96.94 121 ARG A CA 1
ATOM 926 C C . ARG A 1 121 ? 13.301 1.914 -11.429 1.00 96.94 121 ARG A C 1
ATOM 928 O O . ARG A 1 121 ? 12.778 1.726 -10.331 1.00 96.94 121 ARG A O 1
ATOM 935 N N . ALA A 1 122 ? 14.625 1.913 -11.591 1.00 94.56 122 ALA A N 1
ATOM 936 C CA . ALA A 1 122 ? 15.560 1.778 -10.475 1.00 94.56 122 ALA A CA 1
ATOM 937 C C . ALA A 1 122 ? 15.520 2.993 -9.529 1.00 94.56 122 ALA A C 1
ATOM 939 O O . ALA A 1 122 ? 15.532 2.811 -8.310 1.00 94.56 122 ALA A O 1
ATOM 940 N N . ALA A 1 123 ? 15.425 4.212 -10.071 1.00 95.12 123 ALA A N 1
ATOM 941 C CA . ALA A 1 123 ? 15.301 5.434 -9.276 1.00 95.12 123 ALA A CA 1
ATOM 942 C C . ALA A 1 123 ? 13.979 5.472 -8.489 1.00 95.12 123 ALA A C 1
ATOM 944 O O . ALA A 1 123 ? 13.995 5.678 -7.274 1.00 95.12 123 ALA A O 1
ATOM 945 N N . LEU A 1 124 ? 12.857 5.170 -9.151 1.00 97.56 124 LEU A N 1
ATOM 946 C CA . LEU A 1 124 ? 11.534 5.076 -8.525 1.00 97.56 124 LEU A CA 1
ATOM 947 C C . LEU A 1 124 ? 11.507 4.034 -7.401 1.00 97.56 124 LEU A C 1
ATOM 949 O O . LEU A 1 124 ? 10.955 4.280 -6.330 1.00 97.56 124 LEU A O 1
ATOM 953 N N . TYR A 1 125 ? 12.136 2.876 -7.621 1.00 97.38 125 TYR A N 1
ATOM 954 C CA . TYR A 1 125 ? 12.244 1.834 -6.603 1.00 97.38 125 TYR A CA 1
ATOM 955 C C . TYR A 1 125 ? 13.058 2.289 -5.382 1.00 97.38 125 TYR A C 1
ATOM 957 O O . TYR A 1 125 ? 12.654 2.031 -4.247 1.00 97.38 125 TYR A O 1
ATOM 965 N N . ALA A 1 126 ? 14.179 2.985 -5.591 1.00 97.12 126 ALA A N 1
ATOM 966 C CA . ALA A 1 126 ? 14.981 3.524 -4.495 1.00 97.12 126 ALA A CA 1
ATOM 967 C C . ALA A 1 126 ? 14.202 4.569 -3.675 1.00 97.12 126 ALA A C 1
ATOM 969 O 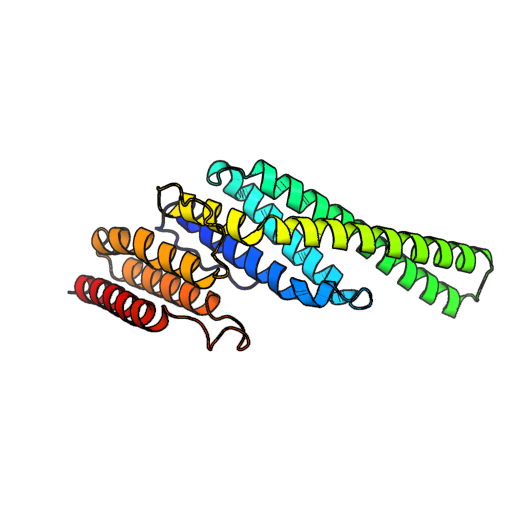O . ALA A 1 126 ? 14.241 4.537 -2.443 1.00 97.12 126 ALA A O 1
ATOM 970 N N . GLU A 1 127 ? 13.451 5.446 -4.344 1.00 98.00 127 GLU A N 1
ATOM 971 C CA . GLU A 1 127 ? 12.576 6.430 -3.698 1.00 98.00 127 GLU A CA 1
ATOM 972 C C . GLU A 1 127 ? 11.452 5.752 -2.903 1.00 98.00 127 GLU A C 1
ATOM 974 O O . GLU A 1 127 ? 11.255 6.060 -1.726 1.00 98.00 127 GLU A O 1
ATOM 979 N N . PHE A 1 128 ? 10.775 4.763 -3.499 1.00 98.31 128 PHE A N 1
ATOM 980 C CA . PHE A 1 128 ? 9.784 3.928 -2.816 1.00 98.31 128 PHE A CA 1
ATOM 981 C C . PHE A 1 128 ? 10.354 3.291 -1.550 1.00 98.31 128 PHE A C 1
ATOM 983 O O . PHE A 1 128 ? 9.743 3.392 -0.486 1.00 98.31 128 PHE A O 1
ATOM 990 N N . LEU A 1 129 ? 11.521 2.651 -1.643 1.00 97.19 129 LEU A N 1
ATOM 991 C CA . LEU A 1 129 ? 12.119 1.961 -0.508 1.00 97.19 129 LEU A CA 1
ATOM 992 C C . LEU A 1 129 ? 12.521 2.947 0.599 1.00 97.19 129 LEU A C 1
ATOM 994 O O . LEU A 1 129 ? 12.366 2.636 1.781 1.00 97.19 129 LEU A O 1
ATOM 998 N N . GLY A 1 130 ? 12.988 4.143 0.231 1.00 96.50 130 GLY A N 1
ATOM 999 C CA . GLY A 1 130 ? 13.257 5.237 1.164 1.00 96.50 130 GLY A CA 1
ATOM 1000 C C . GLY A 1 130 ? 12.003 5.674 1.925 1.00 96.50 130 GLY A C 1
ATOM 1001 O O . GLY A 1 130 ? 12.002 5.685 3.157 1.00 96.50 130 GLY A O 1
ATOM 1002 N N . GLU A 1 131 ? 10.916 5.962 1.208 1.00 97.25 131 GLU A N 1
ATOM 1003 C CA . GLU A 1 131 ? 9.632 6.355 1.806 1.00 97.25 131 GLU A CA 1
ATOM 1004 C C . GLU A 1 131 ? 9.022 5.235 2.658 1.00 97.25 131 GLU A C 1
ATOM 1006 O O . GLU A 1 131 ? 8.521 5.490 3.755 1.00 97.25 131 GLU A O 1
ATOM 1011 N N . TRP A 1 132 ? 9.100 3.983 2.198 1.00 95.81 132 TRP A N 1
ATOM 1012 C CA . TRP A 1 132 ? 8.614 2.822 2.941 1.00 95.81 132 TRP A CA 1
ATOM 1013 C C . TRP A 1 132 ? 9.391 2.621 4.244 1.00 95.81 132 TRP A C 1
ATOM 1015 O O . TRP A 1 132 ? 8.789 2.488 5.309 1.00 95.81 132 TRP A O 1
ATOM 1025 N N . ASN A 1 133 ? 10.727 2.660 4.194 1.00 91.69 133 ASN A N 1
ATOM 1026 C CA . ASN A 1 133 ? 11.561 2.532 5.389 1.00 91.69 133 ASN A CA 1
ATOM 1027 C C . ASN A 1 133 ? 11.306 3.676 6.376 1.00 91.69 133 ASN A C 1
ATOM 1029 O O . ASN A 1 133 ? 11.173 3.415 7.571 1.00 91.69 133 ASN A O 1
ATOM 1033 N N . ARG A 1 134 ? 11.181 4.918 5.890 1.00 93.50 134 ARG A N 1
ATOM 1034 C CA . ARG A 1 134 ? 10.835 6.077 6.724 1.00 93.50 134 ARG A CA 1
ATOM 1035 C C . ARG A 1 134 ? 9.489 5.873 7.419 1.00 93.50 134 ARG A C 1
ATOM 1037 O O . ARG A 1 134 ? 9.402 6.007 8.635 1.00 93.50 134 ARG A O 1
ATOM 1044 N N . ALA A 1 135 ? 8.458 5.469 6.678 1.00 92.00 135 ALA A N 1
ATOM 1045 C CA . ALA A 1 135 ? 7.140 5.190 7.241 1.00 92.00 135 ALA A CA 1
ATOM 1046 C C . ALA A 1 135 ? 7.182 4.103 8.328 1.00 92.00 135 ALA A C 1
ATOM 1048 O O . ALA A 1 135 ? 6.558 4.256 9.381 1.00 92.00 135 ALA A O 1
ATOM 1049 N N . MET A 1 136 ? 7.934 3.023 8.094 1.00 83.88 136 MET A N 1
ATOM 1050 C CA . MET A 1 136 ? 8.112 1.946 9.070 1.00 83.88 136 MET A CA 1
ATOM 1051 C C . MET A 1 136 ? 8.859 2.422 10.323 1.00 83.88 136 MET A C 1
ATOM 1053 O O . MET A 1 136 ? 8.415 2.121 11.427 1.00 83.88 136 MET A O 1
ATOM 1057 N N . GLN A 1 137 ? 9.926 3.214 10.172 1.00 81.25 137 GLN A N 1
ATOM 1058 C CA . GLN A 1 137 ? 10.692 3.788 11.289 1.00 81.25 137 GLN A CA 1
ATOM 1059 C C . GLN A 1 137 ? 9.872 4.762 12.133 1.00 81.25 137 GLN A C 1
ATOM 1061 O O . GLN A 1 137 ? 9.967 4.759 13.356 1.00 81.25 137 GLN A O 1
ATOM 1066 N N . GLU A 1 138 ? 9.024 5.569 11.499 1.00 81.75 138 GLU A N 1
ATOM 1067 C CA . GLU A 1 138 ? 8.103 6.450 12.215 1.00 81.75 138 GLU A CA 1
ATOM 1068 C C . GLU A 1 138 ? 6.985 5.655 12.928 1.00 81.75 138 GLU A C 1
ATOM 1070 O O . GLU A 1 138 ? 6.214 6.218 13.708 1.00 81.75 138 GLU A O 1
ATOM 1075 N N . GLY A 1 139 ? 6.850 4.352 12.661 1.00 77.50 139 GLY A N 1
ATOM 1076 C CA . GLY A 1 139 ? 5.846 3.487 13.272 1.00 77.50 139 GLY A CA 1
ATOM 1077 C C . GLY A 1 139 ? 4.472 3.579 12.609 1.00 77.50 139 GLY A C 1
ATOM 1078 O O . GLY A 1 139 ? 3.462 3.410 13.293 1.00 77.50 139 GLY A O 1
ATOM 1079 N N . PHE A 1 140 ? 4.400 3.846 11.297 1.00 84.12 140 PHE A N 1
ATOM 1080 C CA . PHE A 1 140 ? 3.137 3.942 10.544 1.00 84.12 140 PHE A CA 1
ATOM 1081 C C . PHE A 1 140 ? 2.130 2.824 10.877 1.00 84.12 140 PHE A C 1
ATOM 1083 O O . PHE A 1 140 ? 0.987 3.160 11.207 1.00 84.12 140 PHE A O 1
ATOM 1090 N N . PRO A 1 141 ? 2.510 1.526 10.867 1.00 80.75 141 PRO A N 1
ATOM 1091 C CA . PRO A 1 141 ? 1.574 0.453 11.194 1.00 80.75 141 PRO A CA 1
ATOM 1092 C C . PRO A 1 141 ? 0.960 0.610 12.583 1.00 80.75 141 PRO A C 1
ATOM 1094 O O . PRO A 1 141 ? -0.241 0.421 12.759 1.00 80.75 141 PRO A O 1
ATOM 1097 N N . ASN A 1 142 ? 1.774 0.993 13.564 1.00 71.00 142 ASN A N 1
ATOM 1098 C CA . ASN A 1 142 ? 1.359 1.116 14.955 1.00 71.00 142 ASN A CA 1
ATOM 1099 C C . ASN A 1 142 ? 0.496 2.356 15.174 1.00 71.00 142 ASN A C 1
ATOM 1101 O O . ASN A 1 142 ? -0.509 2.272 15.875 1.00 71.00 142 ASN A O 1
ATOM 1105 N N . ARG A 1 143 ? 0.803 3.473 14.505 1.00 80.81 143 ARG A N 1
ATOM 1106 C CA . ARG A 1 143 ? -0.043 4.675 14.542 1.00 80.81 143 ARG A CA 1
ATOM 1107 C C . ARG A 1 143 ? -1.419 4.422 13.929 1.00 80.81 143 ARG A C 1
ATOM 1109 O O . ARG A 1 143 ? -2.425 4.791 14.527 1.00 80.81 143 ARG A O 1
ATOM 1116 N N . LEU A 1 144 ? -1.478 3.759 12.771 1.00 82.12 144 LEU A N 1
ATOM 1117 C CA . LEU A 1 144 ? -2.754 3.441 12.124 1.00 82.12 144 LEU A CA 1
ATOM 1118 C C . LEU A 1 144 ? -3.569 2.439 12.950 1.00 82.12 144 LEU A C 1
ATOM 1120 O O . LEU A 1 144 ? -4.779 2.602 13.094 1.00 82.12 144 LEU A O 1
ATOM 1124 N N . ARG A 1 145 ? -2.908 1.432 13.535 1.00 77.00 145 ARG A N 1
ATOM 1125 C CA . ARG A 1 145 ? -3.528 0.517 14.502 1.00 77.00 145 ARG A CA 1
ATOM 1126 C C . ARG A 1 145 ? -4.117 1.278 15.685 1.00 77.00 145 ARG A C 1
ATOM 1128 O O . ARG A 1 145 ? -5.297 1.108 15.965 1.00 77.00 145 ARG A O 1
ATOM 1135 N N . ALA A 1 146 ? -3.327 2.128 16.339 1.00 68.06 146 ALA A N 1
ATOM 1136 C CA . ALA A 1 146 ? -3.753 2.898 17.503 1.00 68.06 146 ALA A CA 1
ATOM 1137 C C . ALA A 1 146 ? -4.943 3.816 17.187 1.00 68.06 146 ALA A C 1
ATOM 1139 O O . ALA A 1 146 ? -5.916 3.800 17.933 1.00 68.06 146 ALA A O 1
ATOM 1140 N N . SER A 1 147 ? -4.919 4.531 16.056 1.00 77.75 147 SER A N 1
ATOM 1141 C CA . SER A 1 147 ? -6.043 5.372 15.609 1.00 77.75 147 SER A CA 1
ATOM 1142 C C . SER A 1 147 ? -7.311 4.542 15.361 1.00 77.75 147 SER A C 1
ATOM 1144 O O . SER A 1 147 ? -8.370 4.833 15.919 1.00 77.75 147 SER A O 1
ATOM 1146 N N . ALA A 1 148 ? -7.197 3.436 14.616 1.00 78.56 148 ALA A N 1
ATOM 1147 C CA . ALA A 1 148 ? -8.329 2.556 14.326 1.00 78.56 148 ALA A CA 1
ATOM 1148 C C . ALA A 1 148 ? -8.928 1.921 15.588 1.00 78.56 148 ALA A C 1
ATOM 1150 O O . ALA A 1 148 ? -10.148 1.803 15.702 1.00 78.56 148 ALA A O 1
ATOM 1151 N N . LEU A 1 149 ? -8.093 1.517 16.548 1.00 69.69 149 LEU A N 1
ATOM 1152 C CA . LEU A 1 149 ? -8.592 0.993 17.813 1.00 69.69 149 LEU A CA 1
ATOM 1153 C C . LEU A 1 149 ? -9.154 2.064 18.734 1.00 69.69 149 LEU A C 1
ATOM 1155 O O . LEU A 1 149 ? -10.177 1.812 19.359 1.00 69.69 149 LEU A O 1
ATOM 1159 N N . GLY A 1 150 ? -8.484 3.209 18.868 1.00 62.94 150 GLY A N 1
ATOM 1160 C CA . GLY A 1 150 ? -8.922 4.284 19.756 1.00 62.94 150 GLY A CA 1
ATOM 1161 C C . GLY A 1 150 ? -10.325 4.745 19.390 1.00 62.94 150 GLY A C 1
ATOM 1162 O O . GLY A 1 150 ? -11.201 4.818 20.251 1.00 62.94 150 GLY A O 1
ATOM 1163 N N . ALA A 1 151 ? -10.580 4.871 18.086 1.00 71.00 151 ALA A N 1
ATOM 1164 C CA . ALA A 1 151 ? -11.917 5.089 17.553 1.00 71.00 151 ALA A CA 1
ATOM 1165 C C . ALA A 1 151 ? -12.921 4.017 18.021 1.00 71.00 151 ALA A C 1
ATOM 1167 O O . ALA A 1 151 ? -14.027 4.341 18.450 1.00 71.00 151 ALA A O 1
ATOM 1168 N N . ALA A 1 152 ? -12.556 2.733 17.953 1.00 67.12 152 ALA A N 1
ATOM 1169 C CA . ALA A 1 152 ? -13.431 1.622 18.333 1.00 67.12 152 ALA A CA 1
ATOM 1170 C C . ALA A 1 152 ? -13.657 1.488 19.850 1.00 67.12 152 ALA A C 1
ATOM 1172 O O . ALA A 1 152 ? -14.705 0.983 20.255 1.00 67.12 152 ALA A O 1
ATOM 1173 N N . LEU A 1 153 ? -12.689 1.901 20.673 1.00 57.59 153 LEU A N 1
ATOM 1174 C CA . LEU A 1 153 ? -12.724 1.793 22.135 1.00 57.59 153 LEU A CA 1
ATOM 1175 C C . LEU A 1 153 ? -13.331 3.019 22.827 1.00 57.59 153 LEU A C 1
ATOM 1177 O O . LEU A 1 153 ? -13.741 2.902 23.977 1.00 57.59 153 LEU A O 1
ATOM 1181 N N . GLY A 1 154 ? -13.410 4.165 22.145 1.00 53.25 154 GLY A N 1
ATOM 1182 C CA . GLY A 1 154 ? -13.922 5.411 22.722 1.00 53.25 154 GLY A CA 1
ATOM 1183 C C . GLY A 1 154 ? -12.936 6.134 23.650 1.00 53.25 154 GLY A C 1
ATOM 1184 O O . GLY A 1 154 ? -13.331 7.089 24.313 1.00 53.25 154 GLY A O 1
ATOM 1185 N N . GLU A 1 155 ? -11.668 5.714 23.687 1.00 42.81 155 GLU A N 1
ATOM 1186 C CA . GLU A 1 155 ? -10.587 6.352 24.449 1.00 42.81 155 GLU A CA 1
ATOM 1187 C C . GLU A 1 155 ? -9.344 6.538 23.555 1.00 42.81 155 GLU A C 1
ATOM 1189 O O . GLU A 1 155 ? -9.027 5.645 22.760 1.00 42.81 155 GLU A O 1
ATOM 1194 N N . PRO A 1 156 ? -8.614 7.668 23.660 1.00 37.94 156 PRO A N 1
ATOM 1195 C CA . PRO A 1 156 ? -7.395 7.889 22.888 1.00 37.94 156 PRO A CA 1
ATOM 1196 C C . PRO A 1 156 ? -6.303 6.902 23.325 1.00 37.94 156 PRO A C 1
ATOM 1198 O O . PRO A 1 156 ? -5.738 7.006 24.413 1.00 37.94 156 PRO A O 1
ATOM 1201 N N . VAL A 1 157 ? -5.983 5.935 22.461 1.00 40.38 157 VAL A N 1
ATOM 1202 C CA . VAL A 1 157 ? -4.870 5.004 22.678 1.00 40.38 157 VAL A CA 1
ATOM 1203 C C . VAL A 1 157 ? -3.575 5.720 22.297 1.00 40.38 157 VAL A C 1
ATOM 1205 O O . VAL A 1 157 ? -3.282 5.898 21.115 1.00 40.38 157 VAL A O 1
ATOM 1208 N N . SER A 1 158 ? -2.797 6.151 23.292 1.00 35.00 158 SER A N 1
ATOM 1209 C CA . SER A 1 158 ? -1.481 6.749 23.048 1.00 35.00 158 SER A CA 1
ATOM 1210 C C . SER A 1 158 ? -0.559 5.762 22.316 1.00 35.00 158 SER A C 1
ATOM 1212 O O . SER A 1 158 ? -0.428 4.616 22.760 1.00 35.00 158 SER A O 1
ATOM 1214 N N . PRO A 1 159 ? 0.122 6.178 21.231 1.00 34.88 159 PRO A N 1
ATOM 1215 C CA . PRO A 1 159 ? 1.101 5.341 20.552 1.00 34.88 159 PRO A CA 1
ATOM 1216 C C . PRO A 1 159 ? 2.318 5.159 21.469 1.00 34.88 159 PRO A C 1
ATOM 1218 O O . PRO A 1 159 ? 3.159 6.046 21.591 1.00 34.88 159 PRO A O 1
ATOM 1221 N N . CYS A 1 160 ? 2.399 4.028 22.171 1.00 31.16 160 CYS A N 1
ATOM 1222 C CA . CYS A 1 160 ? 3.572 3.712 22.979 1.00 31.16 160 CYS A CA 1
ATOM 1223 C C . CYS A 1 160 ? 4.724 3.276 22.059 1.00 31.16 160 CYS A C 1
ATOM 1225 O O . CYS A 1 160 ? 4.526 2.482 21.138 1.00 31.16 160 CYS A O 1
ATOM 1227 N N . SER A 1 161 ? 5.931 3.784 22.309 1.00 34.78 161 SER A N 1
ATOM 1228 C CA . SER A 1 161 ? 7.133 3.587 21.482 1.00 34.78 161 SER A CA 1
ATOM 1229 C C . SER A 1 161 ? 7.721 2.167 21.521 1.00 34.78 161 SER A C 1
ATOM 1231 O O . SER A 1 161 ? 8.784 1.938 20.953 1.00 34.78 161 SER A O 1
ATOM 1233 N N . CYS A 1 162 ? 7.053 1.215 22.179 1.00 29.95 162 CYS A N 1
ATOM 1234 C CA . CYS A 1 162 ? 7.535 -0.150 22.400 1.00 29.95 162 CYS A CA 1
ATOM 1235 C C . CYS A 1 162 ? 6.637 -1.266 21.829 1.00 29.95 162 CYS A C 1
ATOM 1237 O O . CYS A 1 162 ? 6.919 -2.435 22.070 1.00 29.95 162 CYS A O 1
ATOM 1239 N N . ALA A 1 163 ? 5.567 -0.951 21.091 1.00 32.50 163 ALA A N 1
ATOM 1240 C CA . ALA A 1 163 ? 4.563 -1.948 20.705 1.00 32.50 163 ALA A CA 1
ATOM 1241 C C . ALA A 1 163 ? 4.791 -2.547 19.302 1.00 32.50 163 ALA A C 1
ATOM 1243 O O . ALA A 1 163 ? 4.079 -2.227 18.348 1.00 32.50 163 ALA A O 1
ATOM 1244 N N . ASP A 1 164 ? 5.754 -3.458 19.186 1.00 35.06 164 ASP A N 1
ATOM 1245 C CA . ASP A 1 164 ? 5.775 -4.479 18.130 1.00 35.06 164 ASP A CA 1
ATOM 1246 C C . ASP A 1 164 ? 4.690 -5.534 18.413 1.00 35.06 164 ASP A C 1
ATOM 1248 O O . ASP A 1 164 ? 5.027 -6.646 18.778 1.00 35.06 164 ASP A O 1
ATOM 1252 N N . GLU A 1 165 ? 3.387 -5.222 18.338 1.00 46.72 165 GLU A N 1
ATOM 1253 C CA . GLU A 1 165 ? 2.348 -6.243 18.606 1.00 46.72 165 GLU A CA 1
ATOM 1254 C C . GLU A 1 165 ? 0.960 -5.846 18.044 1.00 46.72 165 GLU A C 1
ATOM 1256 O O . GLU A 1 165 ? 0.069 -5.341 18.731 1.00 46.72 165 GLU A O 1
ATOM 1261 N N . GLY A 1 166 ? 0.735 -6.096 16.746 1.00 36.84 166 GLY A N 1
ATOM 1262 C CA . GLY A 1 166 ? -0.584 -5.927 16.109 1.00 36.84 166 GLY A CA 1
ATOM 1263 C C . GLY A 1 166 ? -1.661 -6.892 16.635 1.00 36.84 166 GLY A C 1
ATOM 1264 O O . GLY A 1 166 ? -2.857 -6.613 16.511 1.00 36.84 166 GLY A O 1
ATOM 1265 N N . GLU A 1 167 ? -1.238 -7.996 17.257 1.00 39.84 167 GLU A N 1
ATOM 1266 C CA . GLU A 1 167 ? -2.068 -9.037 17.875 1.00 39.84 167 GLU A CA 1
ATOM 1267 C C . GLU A 1 167 ? -2.724 -8.578 19.193 1.00 39.84 167 GLU A C 1
ATOM 1269 O O . GLU A 1 167 ? -3.896 -8.870 19.444 1.00 39.84 167 GLU A O 1
ATOM 1274 N N . GLU A 1 168 ? -2.016 -7.802 20.013 1.00 42.09 168 GLU A N 1
ATOM 1275 C CA . GLU A 1 168 ? -2.478 -7.330 21.327 1.00 42.09 168 GLU A CA 1
ATOM 1276 C C . GLU A 1 168 ? -3.567 -6.250 21.203 1.00 42.09 168 GLU A C 1
ATOM 1278 O O . GLU A 1 168 ? -4.577 -6.244 21.909 1.00 42.09 168 GLU A O 1
ATOM 1283 N N . VAL A 1 169 ? -3.406 -5.417 20.183 1.00 40.12 169 VAL A N 1
ATOM 1284 C CA . VAL A 1 169 ? -4.287 -4.342 19.735 1.00 40.12 169 VAL A CA 1
ATOM 1285 C C . VAL A 1 169 ? -5.643 -4.888 19.232 1.00 40.12 169 VAL A C 1
ATOM 1287 O O . VAL A 1 169 ? -6.712 -4.519 19.735 1.00 40.12 169 VAL A O 1
ATOM 1290 N N . LEU A 1 170 ? -5.628 -5.843 18.296 1.00 43.50 170 LEU A N 1
ATOM 1291 C CA . LEU A 1 170 ? -6.844 -6.512 17.801 1.00 43.50 170 LEU A CA 1
ATOM 1292 C C . LEU A 1 170 ? -7.595 -7.254 18.920 1.00 43.50 170 LEU A C 1
ATOM 1294 O O . LEU A 1 170 ? -8.828 -7.320 18.921 1.00 43.50 170 LEU A O 1
ATOM 1298 N N . ARG A 1 171 ? -6.850 -7.788 19.893 1.00 45.50 171 ARG A N 1
ATOM 1299 C CA . ARG A 1 171 ? -7.385 -8.483 21.064 1.00 45.50 171 ARG A CA 1
ATOM 1300 C C . ARG A 1 171 ? -8.005 -7.527 22.083 1.00 45.50 171 ARG A C 1
ATOM 1302 O O . ARG A 1 171 ? -9.058 -7.858 22.622 1.00 45.50 171 ARG A O 1
ATOM 1309 N N . ALA A 1 172 ? -7.411 -6.357 22.311 1.00 42.19 172 ALA A N 1
ATOM 1310 C CA . ALA A 1 172 ? -7.976 -5.311 23.158 1.00 42.19 172 ALA A CA 1
ATOM 1311 C C . ALA A 1 172 ? -9.323 -4.827 22.601 1.00 42.19 172 ALA A C 1
ATOM 1313 O O . ALA A 1 172 ? -10.312 -4.886 23.316 1.00 42.19 172 ALA A O 1
ATOM 1314 N N . VAL A 1 173 ? -9.436 -4.518 21.301 1.00 44.28 173 VAL A N 1
ATOM 1315 C CA . VAL A 1 173 ? -10.739 -4.164 20.688 1.00 44.28 173 VAL A CA 1
ATOM 1316 C C . VAL A 1 173 ? -11.771 -5.288 20.760 1.00 44.28 173 VAL A C 1
ATOM 1318 O O . VAL A 1 173 ? -12.948 -5.030 21.020 1.00 44.28 173 VAL A O 1
ATOM 1321 N N . ALA A 1 174 ? -11.344 -6.547 20.626 1.00 48.22 174 ALA A N 1
ATOM 1322 C CA . ALA A 1 174 ? -12.223 -7.691 20.855 1.00 48.22 174 ALA A CA 1
ATOM 1323 C C . ALA A 1 174 ? -12.721 -7.799 22.316 1.00 48.22 174 ALA A C 1
ATOM 1325 O O . ALA A 1 174 ? -13.779 -8.380 22.551 1.00 48.22 174 ALA A O 1
ATOM 1326 N N . LEU A 1 175 ? -11.968 -7.276 23.290 1.00 46.00 175 LEU A N 1
ATOM 1327 C CA . LEU A 1 175 ? -12.211 -7.393 24.732 1.00 46.00 175 LEU A CA 1
ATOM 1328 C C . LEU A 1 175 ? -12.937 -6.180 25.332 1.00 46.00 175 LEU A C 1
ATOM 1330 O O . LEU A 1 175 ? -13.892 -6.384 26.073 1.00 46.00 175 LEU A O 1
ATOM 1334 N N . THR A 1 176 ? -12.543 -4.943 25.022 1.00 41.53 176 THR A N 1
ATOM 1335 C CA . THR A 1 176 ? -13.093 -3.727 25.652 1.00 41.53 176 THR A CA 1
ATOM 1336 C C . THR A 1 176 ? -14.301 -3.137 24.921 1.00 41.53 176 THR A C 1
ATOM 1338 O O . THR A 1 176 ? -15.193 -2.635 25.595 1.00 41.53 176 THR A O 1
ATOM 1341 N N . ALA A 1 177 ? -14.421 -3.265 23.591 1.00 46.25 177 ALA A N 1
ATOM 1342 C CA . ALA A 1 177 ? -15.607 -2.778 22.863 1.00 46.25 177 ALA A CA 1
ATOM 1343 C C . ALA A 1 177 ? -16.741 -3.817 22.778 1.00 46.25 177 ALA A C 1
ATOM 1345 O O . ALA A 1 177 ? -17.921 -3.472 22.838 1.00 46.25 177 ALA A O 1
ATOM 1346 N N . LEU A 1 178 ? -16.412 -5.111 22.654 1.00 48.56 178 LEU A N 1
ATOM 1347 C CA . LEU A 1 178 ? -17.423 -6.165 22.488 1.00 48.56 178 LEU A CA 1
ATOM 1348 C C . LEU A 1 178 ? -17.941 -6.744 23.815 1.00 48.56 178 LEU A C 1
ATOM 1350 O O . LEU A 1 178 ? -19.054 -7.268 23.822 1.00 48.56 178 LEU A O 1
ATOM 1354 N N . ALA A 1 179 ? -17.198 -6.669 24.930 1.00 43.09 179 ALA A N 1
ATOM 1355 C CA . ALA A 1 179 ? -17.651 -7.228 26.213 1.00 43.09 179 ALA A CA 1
ATOM 1356 C C . ALA A 1 179 ? -18.791 -6.433 26.886 1.00 43.09 179 ALA A C 1
ATOM 1358 O O . ALA A 1 179 ? -19.746 -7.081 27.321 1.00 43.09 179 ALA A O 1
ATOM 1359 N N . PRO A 1 180 ? -18.777 -5.083 26.932 1.00 43.44 180 PRO A N 1
ATOM 1360 C CA . PRO A 1 180 ? -19.923 -4.301 27.406 1.00 43.44 180 PRO A CA 1
ATOM 1361 C C . PRO A 1 180 ? -21.139 -4.482 26.486 1.00 43.44 180 PRO A C 1
ATOM 1363 O O . PRO A 1 180 ? -22.245 -4.746 26.952 1.00 43.44 180 PRO A O 1
ATOM 1366 N N . TYR A 1 181 ? -20.915 -4.490 25.166 1.00 42.91 181 TYR A N 1
ATOM 1367 C CA . TYR A 1 181 ? -21.967 -4.699 24.167 1.00 42.91 181 TYR A CA 1
ATOM 1368 C C . TYR A 1 181 ? -22.616 -6.096 24.267 1.00 42.91 181 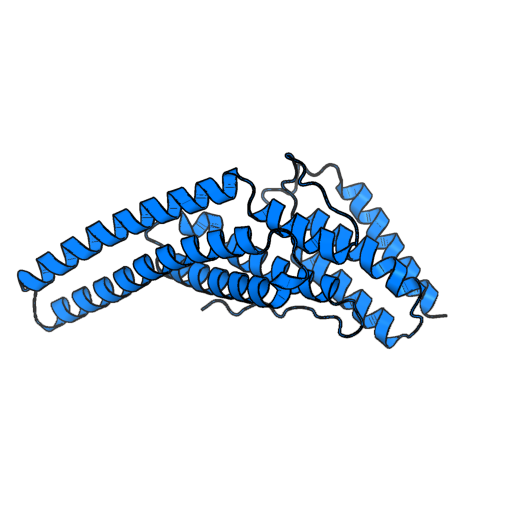TYR A C 1
ATOM 1370 O O . TYR A 1 181 ? -23.834 -6.234 24.154 1.00 42.91 181 TYR A O 1
ATOM 1378 N N . ALA A 1 182 ? -21.820 -7.140 24.533 1.00 45.09 182 ALA A N 1
ATOM 1379 C CA . ALA A 1 182 ? -22.304 -8.498 24.787 1.00 45.09 182 ALA A CA 1
ATOM 1380 C C . ALA A 1 182 ? -23.064 -8.637 26.117 1.00 45.09 182 ALA A C 1
ATOM 1382 O O . ALA A 1 182 ? -23.931 -9.505 26.218 1.00 45.09 182 ALA A O 1
ATOM 1383 N N . ALA A 1 183 ? -22.736 -7.818 27.122 1.00 45.97 183 ALA A N 1
ATOM 1384 C CA . ALA A 1 183 ? -23.418 -7.796 28.413 1.00 45.97 183 ALA A CA 1
ATOM 1385 C C . ALA A 1 183 ? -24.776 -7.071 28.349 1.00 45.97 183 ALA A C 1
ATOM 1387 O O . ALA A 1 183 ? -25.717 -7.506 29.006 1.00 45.97 183 ALA A O 1
ATOM 1388 N N . GLU A 1 184 ? -24.902 -6.023 27.529 1.00 42.78 184 GLU A N 1
ATOM 1389 C CA . GLU A 1 184 ? -26.149 -5.254 27.366 1.00 42.78 184 GLU A CA 1
ATOM 1390 C C . GLU A 1 184 ? -27.148 -5.868 26.368 1.00 42.78 184 GLU A C 1
ATOM 1392 O O . GLU A 1 184 ? -28.354 -5.664 26.497 1.00 42.78 184 GLU A O 1
ATOM 1397 N N . HIS A 1 185 ? -26.695 -6.634 25.366 1.00 43.84 185 HIS A N 1
ATOM 1398 C CA . HIS A 1 185 ? -27.548 -7.072 24.250 1.00 43.84 185 HIS A CA 1
ATOM 1399 C C . HIS A 1 185 ? -27.763 -8.599 24.221 1.00 43.84 185 HIS A C 1
ATOM 1401 O O . HIS A 1 185 ? -27.191 -9.331 23.409 1.00 43.84 185 HIS A O 1
ATOM 1407 N N . ALA A 1 186 ? -28.672 -9.067 25.081 1.00 42.66 186 ALA A N 1
ATOM 1408 C CA . ALA A 1 186 ? -28.983 -10.467 25.404 1.00 42.66 186 ALA A CA 1
ATOM 1409 C C . ALA A 1 186 ? -29.758 -11.288 24.335 1.00 42.66 186 ALA A C 1
ATOM 1411 O O . ALA A 1 186 ? -30.650 -12.060 24.677 1.00 42.66 186 ALA A O 1
ATOM 1412 N N . SER A 1 187 ? -29.454 -11.169 23.032 1.00 54.44 187 SER A N 1
ATOM 1413 C CA . SER A 1 187 ? -30.048 -12.078 22.023 1.00 54.44 187 SER A CA 1
ATOM 1414 C C . SER A 1 187 ? -29.055 -13.161 21.560 1.00 54.44 187 SER A C 1
ATOM 1416 O O . SER A 1 187 ? -27.910 -12.827 21.227 1.00 54.44 187 SER A O 1
ATOM 1418 N N . PRO A 1 188 ? -29.471 -14.438 21.418 1.00 52.22 188 PRO A N 1
ATOM 1419 C CA . PRO A 1 188 ? -28.589 -15.528 20.984 1.00 52.22 188 PRO A CA 1
ATOM 1420 C C . PRO A 1 188 ? -27.910 -15.293 19.624 1.00 52.22 188 PRO A C 1
ATOM 1422 O O . PRO A 1 188 ? -26.755 -15.675 19.431 1.00 52.22 188 PRO A O 1
ATOM 1425 N N . ARG A 1 189 ? -28.597 -14.623 18.684 1.00 46.25 189 ARG A N 1
ATOM 1426 C CA . ARG A 1 189 ? -28.050 -14.286 17.356 1.00 46.25 189 ARG A CA 1
ATOM 1427 C C . ARG A 1 189 ? -26.920 -13.255 17.443 1.00 46.25 189 ARG A C 1
ATOM 1429 O O . ARG A 1 189 ? -25.884 -13.445 16.810 1.00 46.25 189 ARG A O 1
ATOM 1436 N N . ARG A 1 190 ? -27.085 -12.208 18.262 1.00 49.59 190 ARG A N 1
ATOM 1437 C CA . ARG A 1 190 ? -26.057 -11.170 18.477 1.00 49.59 190 ARG A CA 1
ATOM 1438 C C . ARG A 1 190 ? -24.851 -11.725 19.238 1.00 49.59 190 ARG A C 1
ATOM 1440 O O . ARG A 1 190 ? -23.723 -11.483 18.829 1.00 49.59 190 ARG A O 1
ATOM 1447 N N . ALA A 1 191 ? -25.068 -12.572 20.248 1.00 51.81 191 ALA A N 1
ATOM 1448 C CA . ALA A 1 191 ? -23.987 -13.253 20.968 1.00 51.81 191 ALA A CA 1
ATOM 1449 C C . ALA A 1 191 ? -23.147 -14.176 20.061 1.00 51.81 191 ALA A C 1
ATOM 1451 O O . ALA A 1 191 ? -21.932 -14.285 20.237 1.00 51.81 191 ALA A O 1
ATOM 1452 N N . ASN A 1 192 ? -23.771 -14.833 19.075 1.00 52.28 192 ASN A N 1
ATOM 1453 C CA . ASN A 1 192 ? -23.053 -15.656 18.101 1.00 52.28 192 ASN A CA 1
ATOM 1454 C C . ASN A 1 192 ? -22.240 -14.809 17.107 1.00 52.28 192 ASN A C 1
ATOM 1456 O O . ASN A 1 192 ? -21.086 -15.135 16.844 1.00 52.28 192 ASN A O 1
ATOM 1460 N N . ALA A 1 193 ? -22.798 -13.696 16.619 1.00 47.88 193 ALA A N 1
ATOM 1461 C CA . ALA A 1 193 ? -22.079 -12.753 15.758 1.00 47.88 193 ALA A CA 1
ATOM 1462 C C . ALA A 1 193 ? -20.849 -12.154 16.467 1.00 47.88 193 ALA A C 1
ATOM 1464 O O . ALA A 1 193 ? -19.752 -12.158 15.914 1.00 47.88 193 ALA A O 1
ATOM 1465 N N . ILE A 1 194 ? -21.000 -11.748 17.733 1.00 50.06 194 ILE A N 1
ATOM 1466 C CA . ILE A 1 194 ? -19.897 -11.253 18.571 1.00 50.06 194 ILE A CA 1
ATOM 1467 C C . ILE A 1 194 ? -18.820 -12.332 18.747 1.00 50.06 194 ILE A C 1
ATOM 1469 O O . ILE A 1 194 ? -17.633 -12.058 18.582 1.00 50.06 194 ILE A O 1
ATOM 1473 N N . ARG A 1 195 ? -19.217 -13.584 19.011 1.00 53.47 195 ARG A N 1
ATOM 1474 C CA . ARG A 1 195 ? -18.284 -14.715 19.129 1.00 53.47 195 ARG A CA 1
ATOM 1475 C C . ARG A 1 195 ? -17.487 -14.949 17.840 1.00 53.47 195 ARG A C 1
ATOM 1477 O O . ARG A 1 195 ? -16.279 -15.158 17.917 1.00 53.47 195 ARG A O 1
ATOM 1484 N N . MET A 1 196 ? -18.140 -14.894 16.680 1.00 52.22 196 MET A N 1
ATOM 1485 C CA . MET A 1 196 ? -17.482 -15.048 15.377 1.00 52.22 196 MET A CA 1
ATOM 1486 C C . MET A 1 196 ? -16.500 -13.906 15.088 1.00 52.22 196 MET A C 1
ATOM 1488 O O . MET A 1 196 ? -15.407 -14.159 14.580 1.00 52.22 196 MET A O 1
ATOM 1492 N N . CYS A 1 197 ? -16.842 -12.668 15.458 1.00 47.31 197 CYS A N 1
ATOM 1493 C CA . CYS A 1 197 ? -15.933 -11.525 15.359 1.00 47.31 197 CYS A CA 1
ATOM 1494 C C . CYS A 1 197 ? -14.694 -11.705 16.242 1.00 47.31 197 CYS A C 1
ATOM 1496 O O . CYS A 1 197 ? -13.581 -11.577 15.741 1.00 47.31 197 CYS A O 1
ATOM 1498 N N . VAL A 1 198 ? -14.861 -12.091 17.512 1.00 52.69 198 VAL A N 1
ATOM 1499 C CA . VAL A 1 198 ? -13.737 -12.357 18.431 1.00 52.69 198 VAL A CA 1
ATOM 1500 C C . VAL A 1 198 ? -12.832 -13.474 17.897 1.00 52.69 198 VAL A C 1
ATOM 1502 O O . VAL A 1 198 ? -11.612 -13.341 17.917 1.00 52.69 198 VAL A O 1
ATOM 1505 N N . GLN A 1 199 ? -13.401 -14.563 17.374 1.00 53.44 199 GLN A N 1
ATOM 1506 C CA . GLN A 1 199 ? -12.621 -15.665 16.796 1.00 53.44 199 GLN A CA 1
ATOM 1507 C C . GLN A 1 199 ? -11.863 -15.255 15.528 1.00 53.44 199 GLN A C 1
ATOM 1509 O O . GLN A 1 199 ? -10.710 -15.642 15.358 1.00 53.44 199 GLN A O 1
ATOM 1514 N N . SER A 1 200 ? -12.481 -14.446 14.666 1.00 47.66 200 SER A N 1
ATOM 1515 C CA . SER A 1 200 ? -11.834 -13.934 13.451 1.00 47.66 200 SER A CA 1
ATOM 1516 C C . SER A 1 200 ? -10.691 -12.973 13.787 1.00 47.66 200 SER A C 1
ATOM 1518 O O . SER A 1 200 ? -9.635 -13.037 13.167 1.00 47.66 200 SER A O 1
ATOM 1520 N N . LEU A 1 201 ? -10.873 -12.134 14.811 1.00 48.88 201 LEU A N 1
ATOM 1521 C CA . LEU A 1 201 ? -9.846 -11.233 15.335 1.00 48.88 201 LEU A CA 1
ATOM 1522 C C . LEU A 1 201 ? -8.656 -11.999 15.915 1.00 48.88 201 LEU A C 1
ATOM 1524 O O . LEU A 1 201 ? -7.522 -11.710 15.557 1.00 48.88 201 LEU A O 1
ATOM 1528 N N . LEU A 1 202 ? -8.911 -13.022 16.737 1.00 51.44 202 LEU A N 1
ATOM 1529 C CA . LEU A 1 202 ? -7.872 -13.894 17.297 1.00 51.44 202 LEU A CA 1
ATOM 1530 C C . LEU A 1 202 ? -7.132 -14.710 16.226 1.00 51.44 202 LEU A C 1
ATOM 1532 O O . LEU A 1 202 ? -5.966 -15.038 16.413 1.00 51.44 202 LEU A O 1
ATOM 1536 N N . ALA A 1 203 ? -7.790 -15.058 15.118 1.00 50.12 203 ALA A N 1
ATOM 1537 C CA . ALA A 1 203 ? -7.160 -15.761 14.001 1.00 50.12 203 ALA A CA 1
ATOM 1538 C C . ALA A 1 203 ? -6.273 -14.838 13.150 1.00 50.12 203 ALA A C 1
ATOM 1540 O O . ALA A 1 203 ? -5.207 -15.257 12.710 1.00 50.12 203 ALA A O 1
ATOM 1541 N N . LEU A 1 204 ? -6.688 -13.582 12.945 1.00 43.28 204 LEU A N 1
ATOM 1542 C CA . LEU A 1 204 ? -5.880 -12.548 12.281 1.00 43.28 204 LEU A CA 1
ATOM 1543 C C . LEU A 1 204 ? -4.658 -12.129 13.107 1.00 43.28 204 LEU A C 1
ATOM 1545 O O . LEU A 1 204 ? -3.692 -11.623 12.548 1.00 43.28 204 LEU A O 1
ATOM 1549 N N . ALA A 1 205 ? -4.724 -12.347 14.416 1.00 44.19 205 ALA A N 1
ATOM 1550 C CA . ALA A 1 205 ? -3.673 -12.057 15.372 1.00 44.19 205 ALA A CA 1
ATOM 1551 C C . ALA A 1 205 ? -2.495 -13.053 15.311 1.00 44.19 205 ALA A C 1
ATOM 1553 O O . ALA A 1 205 ? -1.409 -12.711 15.741 1.00 44.19 205 ALA A O 1
ATOM 1554 N N . GLN A 1 206 ? -2.658 -14.255 14.748 1.00 46.97 206 GLN A N 1
ATOM 1555 C CA . GLN A 1 206 ? -1.583 -15.255 14.746 1.00 46.97 206 GLN A CA 1
ATOM 1556 C C . GLN A 1 206 ? -0.457 -14.894 13.757 1.00 46.97 206 GLN A C 1
ATOM 1558 O O . GLN A 1 206 ? -0.581 -15.120 12.553 1.00 46.97 206 GLN A O 1
ATOM 1563 N N . GLU A 1 207 ? 0.653 -14.367 14.278 1.00 46.88 207 GLU A N 1
ATOM 1564 C CA . GLU A 1 207 ? 1.857 -13.987 13.522 1.00 46.88 207 GLU A CA 1
ATOM 1565 C C . GLU A 1 207 ? 2.812 -15.174 13.191 1.00 46.88 207 GLU A C 1
ATOM 1567 O O . GLU A 1 207 ? 2.675 -16.278 13.750 1.00 46.88 207 GLU A O 1
ATOM 1572 N N . PRO A 1 208 ? 3.786 -14.991 12.262 1.00 39.59 208 PRO A N 1
ATOM 1573 C CA . PRO A 1 208 ? 4.810 -15.986 11.926 1.00 39.59 208 PRO A CA 1
ATOM 1574 C C . PRO A 1 208 ? 5.672 -16.419 13.126 1.00 39.59 208 PRO A C 1
ATOM 1576 O O . PRO A 1 208 ? 5.831 -15.716 14.119 1.00 39.59 208 PRO A O 1
ATOM 1579 N N . VAL A 1 209 ? 6.256 -17.617 13.024 1.00 40.75 209 VAL A N 1
ATOM 1580 C CA . VAL A 1 209 ? 6.965 -18.335 14.107 1.00 40.75 209 VAL A CA 1
ATOM 1581 C C . VAL A 1 209 ? 8.153 -17.562 14.698 1.00 40.75 209 VAL A C 1
ATOM 1583 O O . VAL A 1 209 ? 8.501 -17.796 15.856 1.00 40.75 209 VAL A O 1
ATOM 1586 N N . GLU A 1 210 ? 8.732 -16.631 13.944 1.00 40.34 210 GLU A N 1
ATOM 1587 C CA . GLU A 1 210 ? 9.968 -15.912 14.278 1.00 40.34 210 GLU A CA 1
ATOM 1588 C C . GLU A 1 210 ? 9.861 -15.047 15.552 1.00 40.34 210 GLU A C 1
ATOM 1590 O O . GLU A 1 210 ? 10.865 -14.804 16.213 1.00 40.34 210 GLU A O 1
ATOM 1595 N N . TYR A 1 211 ? 8.639 -14.724 15.997 1.00 39.97 211 TYR A N 1
ATOM 1596 C CA . TYR A 1 211 ? 8.366 -13.917 17.199 1.00 39.97 211 TYR A CA 1
ATOM 1597 C C . TYR A 1 211 ? 7.805 -14.714 18.399 1.00 39.97 211 TYR A C 1
ATOM 1599 O O . TYR A 1 211 ? 7.405 -14.153 19.419 1.00 39.97 211 TYR A O 1
ATOM 1607 N N . ARG A 1 212 ? 7.760 -16.056 18.338 1.00 40.19 212 ARG A N 1
ATOM 1608 C CA . ARG A 1 212 ? 7.038 -16.870 19.343 1.00 40.19 212 ARG A CA 1
ATOM 1609 C C . ARG A 1 212 ? 7.693 -16.975 20.725 1.00 40.19 212 ARG A C 1
ATOM 1611 O O . ARG A 1 212 ? 6.950 -17.235 21.675 1.00 40.19 212 ARG A O 1
ATOM 1618 N N . ASN A 1 213 ? 9.011 -16.831 20.861 1.00 35.50 213 ASN A N 1
ATOM 1619 C CA . ASN A 1 213 ? 9.734 -17.246 22.078 1.00 35.50 213 ASN A CA 1
ATOM 1620 C C . ASN A 1 213 ? 10.090 -16.126 23.070 1.00 35.50 213 ASN A C 1
ATOM 1622 O O . ASN A 1 213 ? 10.660 -16.422 24.116 1.00 35.50 213 ASN A O 1
ATOM 1626 N N . THR A 1 214 ? 9.710 -14.876 22.808 1.00 38.06 214 THR A N 1
ATOM 1627 C CA . THR A 1 214 ? 10.005 -13.736 23.698 1.00 38.06 214 THR A CA 1
ATOM 1628 C C . THR A 1 214 ? 8.771 -13.085 24.321 1.00 38.06 214 THR A C 1
ATOM 1630 O O . THR A 1 214 ? 8.943 -12.218 25.166 1.00 38.06 214 THR A O 1
ATOM 1633 N N . ASN A 1 215 ? 7.544 -13.506 23.980 1.00 37.00 215 ASN A N 1
ATOM 1634 C CA . ASN A 1 215 ? 6.317 -12.833 24.433 1.00 37.00 215 ASN A CA 1
ATOM 1635 C C . ASN A 1 215 ? 6.001 -13.132 25.927 1.00 37.00 215 ASN A C 1
ATOM 1637 O O . ASN A 1 215 ? 5.558 -14.248 26.244 1.00 37.00 215 ASN A O 1
ATOM 1641 N N . PRO A 1 216 ? 6.171 -12.158 26.850 1.00 37.03 216 PRO A N 1
ATOM 1642 C CA . PRO A 1 216 ? 5.985 -12.353 28.290 1.00 37.03 216 PRO A CA 1
ATOM 1643 C C . PRO A 1 216 ? 4.504 -12.357 28.718 1.00 37.03 216 PRO A C 1
ATOM 1645 O O . PRO A 1 216 ? 4.189 -12.632 29.877 1.00 37.03 216 PRO A O 1
ATOM 1648 N N . TRP A 1 217 ? 3.570 -12.122 27.791 1.00 34.25 217 TRP A N 1
ATOM 1649 C CA . TRP A 1 217 ? 2.151 -11.887 28.076 1.00 34.25 217 TRP A CA 1
ATOM 1650 C C . TRP A 1 217 ? 1.232 -13.069 27.734 1.00 34.25 217 TRP A C 1
ATOM 1652 O O . TRP A 1 217 ? 0.047 -13.053 28.077 1.00 34.25 217 TRP A O 1
ATOM 1662 N N . ARG A 1 218 ? 1.763 -14.170 27.174 1.00 37.69 218 ARG A N 1
ATOM 1663 C CA . ARG A 1 218 ? 1.021 -15.416 26.852 1.00 37.69 218 ARG A CA 1
ATOM 1664 C C . ARG A 1 218 ? 0.084 -15.918 27.963 1.00 37.69 218 ARG A C 1
ATOM 1666 O O . ARG A 1 218 ? -0.995 -16.442 27.670 1.00 37.69 218 ARG A O 1
ATOM 1673 N N . GLY A 1 219 ? 0.468 -15.764 29.232 1.00 37.31 219 GLY A N 1
ATOM 1674 C CA . GLY A 1 219 ? -0.355 -16.149 30.387 1.00 37.31 219 GLY A CA 1
ATOM 1675 C C . GLY A 1 219 ? -1.587 -15.258 30.593 1.00 37.31 219 GLY A C 1
ATOM 1676 O O . GLY A 1 219 ? -2.681 -15.764 30.856 1.00 37.31 219 GLY A O 1
ATOM 1677 N N . VAL A 1 220 ? -1.432 -13.945 30.409 1.00 39.72 220 VAL A N 1
ATOM 1678 C CA . VAL A 1 220 ? -2.508 -12.945 30.532 1.00 39.72 220 VAL A CA 1
ATOM 1679 C C . VAL A 1 220 ? -3.527 -13.132 29.408 1.00 39.72 220 VAL A C 1
ATOM 1681 O O . VAL A 1 220 ? -4.733 -13.231 29.644 1.00 39.72 220 VAL A O 1
ATOM 1684 N N . LEU A 1 221 ? -3.023 -13.332 28.191 1.00 39.00 221 LEU A N 1
ATOM 1685 C CA . LEU A 1 221 ? -3.791 -13.601 26.982 1.00 39.00 221 LEU A CA 1
ATOM 1686 C C . LEU A 1 221 ? -4.765 -14.791 27.158 1.00 39.00 221 LEU A C 1
ATOM 1688 O O . LEU A 1 221 ? -5.961 -14.689 26.852 1.00 39.00 221 LEU A O 1
ATOM 1692 N N . ARG A 1 222 ? -4.294 -15.925 27.691 1.00 45.34 222 ARG A N 1
ATOM 1693 C CA . ARG A 1 222 ? -5.115 -17.137 27.890 1.00 45.34 222 ARG A CA 1
ATOM 1694 C C . ARG A 1 222 ? -6.229 -16.939 28.931 1.00 45.34 222 ARG A C 1
ATOM 1696 O O . ARG A 1 222 ? -7.323 -17.499 28.793 1.00 45.34 222 ARG A O 1
ATOM 1703 N N . LYS A 1 223 ? -5.960 -16.123 29.952 1.00 45.78 223 LYS A N 1
ATOM 1704 C CA . LYS A 1 223 ? -6.881 -15.828 31.056 1.00 45.78 223 LYS A CA 1
ATOM 1705 C C . LYS A 1 223 ? -8.070 -14.978 30.598 1.00 45.78 223 LYS A C 1
ATOM 1707 O O . LYS A 1 223 ? -9.214 -15.322 30.895 1.00 45.78 223 LYS A O 1
ATOM 1712 N N . GLU A 1 224 ? -7.825 -13.932 29.814 1.00 44.03 224 GLU A N 1
ATOM 1713 C CA . GLU A 1 224 ? -8.883 -13.000 29.395 1.00 44.03 224 GLU A CA 1
ATOM 1714 C C . GLU A 1 224 ? -9.789 -13.563 28.283 1.00 44.03 224 GLU A C 1
ATOM 1716 O O . GLU A 1 224 ? -11.006 -13.376 28.318 1.00 44.03 224 GLU A O 1
ATOM 1721 N N . ALA A 1 225 ? -9.254 -14.375 27.361 1.00 46.09 225 ALA A N 1
ATOM 1722 C CA . ALA A 1 225 ? -10.081 -15.101 26.386 1.00 46.09 225 ALA A CA 1
ATOM 1723 C C . ALA A 1 225 ? -11.092 -16.038 27.079 1.00 46.09 225 ALA A C 1
ATOM 1725 O O . ALA A 1 225 ? -12.265 -16.101 26.707 1.00 46.09 225 ALA A O 1
ATOM 1726 N N . SER A 1 226 ? -10.657 -16.716 28.145 1.00 50.91 226 SER A N 1
ATOM 1727 C CA . SER A 1 226 ? -11.520 -17.585 28.954 1.00 50.91 226 SER A CA 1
ATOM 1728 C C . SER A 1 226 ? -12.645 -16.798 29.649 1.00 50.91 226 SER A C 1
ATOM 1730 O O . SER A 1 226 ? -13.778 -17.279 29.725 1.00 50.91 226 SER A O 1
ATOM 1732 N N . ARG A 1 227 ? -12.376 -15.560 30.094 1.00 49.50 227 ARG A N 1
ATOM 1733 C CA . ARG A 1 227 ? -13.381 -14.656 30.686 1.00 49.50 227 ARG A CA 1
ATOM 1734 C C . ARG A 1 227 ? -14.470 -14.245 29.694 1.00 49.50 227 ARG A C 1
ATOM 1736 O O . ARG A 1 227 ? -15.651 -14.350 30.029 1.00 49.50 227 ARG A O 1
ATOM 1743 N N . LEU A 1 228 ? -14.096 -13.836 28.480 1.00 50.28 228 LEU A N 1
ATOM 1744 C CA . LEU A 1 228 ? -15.037 -13.451 27.417 1.00 50.28 228 LEU A CA 1
ATOM 1745 C C . LEU A 1 228 ? -15.962 -14.605 27.017 1.00 50.28 228 LEU A C 1
ATOM 1747 O O . LEU A 1 228 ? -17.183 -14.439 26.943 1.00 50.28 228 LEU A O 1
ATOM 1751 N N . PHE A 1 229 ? -15.401 -15.802 26.814 1.00 55.34 229 PHE A N 1
ATOM 1752 C CA . PHE A 1 229 ? -16.205 -16.991 26.532 1.00 55.34 229 PHE A CA 1
ATOM 1753 C C . PHE A 1 229 ? -17.166 -17.313 27.683 1.00 55.34 229 PHE A C 1
ATOM 1755 O O . PHE A 1 229 ? -18.314 -17.682 27.429 1.00 55.34 229 PHE A O 1
ATOM 1762 N N . GLY A 1 230 ? -16.739 -17.100 28.931 1.00 55.75 230 GLY A N 1
ATOM 1763 C CA . GLY A 1 230 ? -17.585 -17.234 30.115 1.00 55.75 230 GLY A CA 1
ATOM 1764 C C . GLY A 1 230 ? -18.721 -16.205 30.207 1.00 55.75 230 GLY A C 1
ATOM 1765 O O . GLY A 1 230 ? -19.803 -16.542 30.683 1.00 55.75 230 GLY A O 1
ATOM 1766 N N . LEU A 1 231 ? -18.528 -14.961 29.756 1.00 52.62 231 LEU A N 1
ATOM 1767 C CA . LEU A 1 231 ? -19.595 -13.946 29.685 1.00 52.62 231 LEU A CA 1
ATOM 1768 C C . LEU A 1 231 ? -20.627 -14.292 28.603 1.00 52.62 231 LEU A C 1
ATOM 1770 O O . LEU A 1 231 ? -21.823 -14.353 28.882 1.00 52.62 231 LEU A O 1
ATOM 1774 N N . LEU A 1 232 ? -20.164 -14.647 27.402 1.00 50.69 232 LEU A N 1
ATOM 1775 C CA . LEU A 1 232 ? -21.026 -15.078 26.293 1.00 50.69 232 LEU A CA 1
ATOM 1776 C C . LEU A 1 232 ? -21.789 -16.381 26.587 1.00 50.69 232 LEU A C 1
ATOM 1778 O O . LEU A 1 232 ? -22.822 -16.641 25.975 1.00 50.69 232 LEU A O 1
ATOM 1782 N N . ALA A 1 233 ? -21.269 -17.235 27.472 1.00 56.25 233 ALA A N 1
ATOM 1783 C CA . ALA A 1 233 ? -21.958 -18.439 27.934 1.00 56.25 233 ALA A CA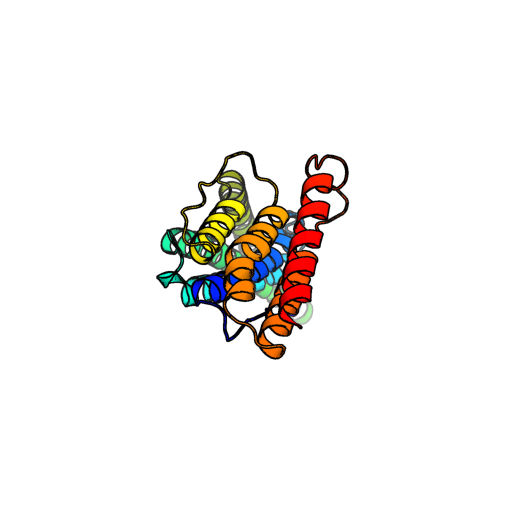 1
ATOM 1784 C C . ALA A 1 233 ? -23.038 -18.138 28.989 1.00 56.25 233 ALA A C 1
ATOM 1786 O O . ALA A 1 233 ? -24.019 -18.875 29.071 1.00 56.25 233 ALA A O 1
ATOM 1787 N N . ARG A 1 234 ? -22.880 -17.064 29.776 1.00 58.16 234 ARG A N 1
ATOM 1788 C CA . ARG A 1 234 ? -23.845 -16.642 30.804 1.00 58.16 234 ARG A CA 1
ATOM 1789 C C . ARG A 1 234 ? -25.086 -15.966 30.216 1.00 58.16 234 ARG A C 1
ATOM 1791 O O . ARG A 1 234 ? -26.172 -16.237 30.703 1.00 58.16 234 ARG A O 1
ATOM 1798 N N . GLY A 1 235 ? -24.953 -15.204 29.129 1.00 48.59 235 GLY A N 1
ATOM 1799 C CA . GLY A 1 235 ? -26.086 -14.594 28.405 1.00 48.59 235 GLY A CA 1
ATOM 1800 C C . GLY A 1 235 ? -26.919 -15.552 27.532 1.00 48.59 235 GLY A C 1
ATOM 1801 O O . GLY A 1 235 ? -27.698 -15.094 26.704 1.00 48.59 235 GLY A O 1
ATOM 1802 N N . ARG A 1 236 ? -26.713 -16.875 27.645 1.00 46.16 236 ARG A N 1
ATOM 1803 C CA . ARG A 1 236 ? -27.513 -17.923 26.972 1.00 46.16 236 ARG A CA 1
ATOM 1804 C C . ARG A 1 236 ? -28.551 -18.589 27.884 1.00 46.16 236 ARG A C 1
ATOM 1806 O O . ARG A 1 236 ? -29.220 -19.508 27.417 1.00 46.16 236 ARG A O 1
ATOM 1813 N N . 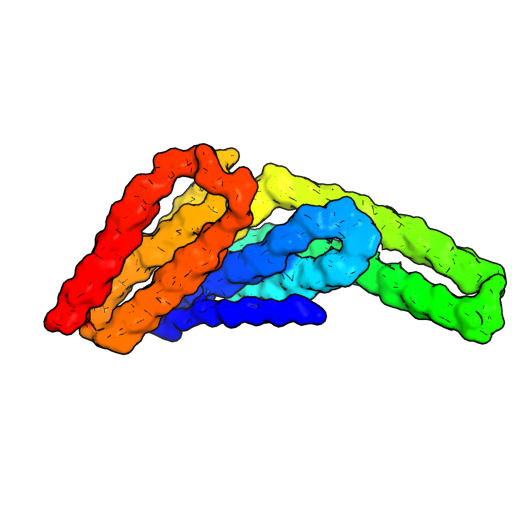ARG A 1 237 ? -28.606 -18.212 29.163 1.00 42.25 237 ARG A N 1
ATOM 1814 C CA . ARG A 1 237 ? -29.606 -18.710 30.115 1.00 42.25 237 ARG A CA 1
ATOM 1815 C C . ARG A 1 237 ? -30.806 -17.786 30.159 1.00 42.25 237 ARG A C 1
ATOM 1817 O O . ARG A 1 237 ? -30.579 -16.566 30.025 1.00 42.25 237 ARG A O 1
#

Secondary structure (DSSP, 8-state):
-PPPPPPP--TTS-HHHHHHHHHHHHHHHHHTTTTGGGSTT-HHHHHHHHHHHHHHHHHHHHTGGGSTTHHHHHHHHHHHHHHHHHHHHHHHHHHHHHHHHHHH---HHHHHHHHHHHHHHHHHHHHHHHHHHHHHHTTHHHHHHHHHHHHHHTS-----TT---HHHHHHHHHHHTHHHHHHH---HHHHHHHHHHHHHHHHHT---GGGTTS-TTHHHHHHHHHHHHHHHHHTT-

Foldseek 3Di:
DDDQDDFQAQPPADPLLRLLRQLLSLLLQLCVLVVVLVDLVSLVSLVSSLVSLVSNLVSLVVCVVLFDPSVVLNVLSVVLNVLSVLLNVLVVLLVVLVVVCVVVHDDPVSVVVNVVSVVVSVVSSVVSVVSSVVCVVVPVSQSSLQRSLCSLQVHRRDRDPPDPFSLVSLQVSLQRNLLVVLLPDLDLVSLVSSVVSNVVSNVSRDDDPPPVPPDPCVVVSVVRVVVSVVSSVVSVD

pLDDT: mean 71.1, std 22.27, range [29.95, 98.44]

Sequence (237 aa):
MAKAKPIPACPSAPLAVNAALPILARLSDMLAYSDLVRDPARVQDLHSMRIAGKRLRYTIEVFSSVLDGSSDFLNLMKRIQDLLGEIHDADVLQARLIRDMDEEGWAPGLQALLQATLVERAALYAEFLGEWNRAMQEGFPNRLRASALGAALGEPVSPCSCADEGEEVLRAVALTALAPYAAEHASPRRANAIRMCVQSLLALAQEPVEYRNTNPWRGVLRKEASRLFGLLARGRR